Protein AF-A0A286HGJ7-F1 (afdb_monomer)

Sequence (229 aa):
MSRWSTALTRAGVSDEGMRRDYDVQRKLVRRYRREEYLAARLLLPAELRPYVLAAVAFMHETDRRIDLGDLSARHEALRSWNGEVGAVLDGAETEQGTLRALDDTVRRHPQMAGRVRDFLDGAPVEAAWRGFESEAELQTYVDCYSMPALMLTACLIGPLPGLNRTRRSRGAAVGSSRRCSAPTSWPTCPRTCVKGTSAFPGTSCCVMVWTLRIFVNGPRRACLRWRGW

Mean predicted aligned error: 12.49 Å

pLDDT: mean 75.56, std 27.82, range [25.61, 98.38]

Solvent-accessible surface area (backbone atoms only — not comparable to full-atom values): 13822 Å² total; per-residue (Å²): 134,84,53,68,72,57,20,36,51,65,50,66,50,75,55,68,68,59,48,49,30,44,50,51,26,46,53,51,31,48,72,78,36,48,67,61,43,49,47,42,67,74,76,44,59,55,44,49,38,59,48,45,35,27,44,52,35,44,52,50,57,51,48,63,43,42,73,42,80,56,67,67,52,16,52,50,44,47,52,53,48,50,50,55,51,50,43,40,74,74,68,47,89,70,89,49,49,62,58,48,38,41,42,57,37,26,76,78,39,62,76,44,54,60,27,52,50,45,24,58,72,11,43,62,59,61,56,68,60,86,80,68,95,44,69,68,53,46,49,49,46,36,66,45,28,54,48,26,54,48,39,51,45,47,69,72,72,47,83,62,94,66,80,73,78,84,75,80,92,79,89,78,88,86,78,77,89,76,74,94,66,85,82,87,82,76,88,85,75,85,91,83,84,81,91,78,92,71,91,72,89,68,66,78,63,49,60,57,57,52,47,54,48,36,73,74,61,40,75,80,60,65,68,72,62,71,82,72,126

Structure (mmCIF, N/CA/C/O backbone):
data_AF-A0A286HGJ7-F1
#
_entry.id   AF-A0A286HGJ7-F1
#
loop_
_atom_site.group_PDB
_atom_site.id
_atom_site.type_symbol
_atom_site.label_atom_id
_atom_site.label_alt_id
_atom_site.label_comp_id
_atom_site.label_asym_id
_atom_site.label_entity_id
_atom_site.label_seq_id
_atom_site.pdbx_PDB_ins_code
_atom_site.Cartn_x
_atom_site.Cartn_y
_atom_site.Cartn_z
_atom_site.occupancy
_atom_site.B_iso_or_equiv
_atom_site.auth_seq_id
_atom_site.auth_comp_id
_atom_site.auth_asym_id
_atom_site.auth_atom_id
_atom_site.pdbx_PDB_model_n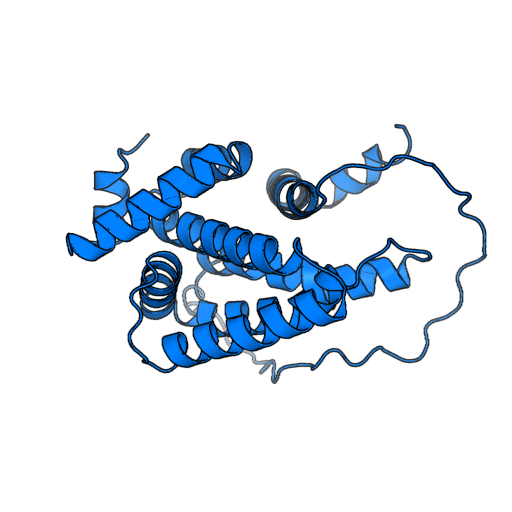um
ATOM 1 N N . MET A 1 1 ? -26.491 0.446 4.605 1.00 62.69 1 MET A N 1
ATOM 2 C CA . MET A 1 1 ? -25.010 0.569 4.553 1.00 62.69 1 MET A CA 1
ATOM 3 C C . MET A 1 1 ? -24.500 1.163 5.863 1.00 62.69 1 MET A C 1
ATOM 5 O O . MET A 1 1 ? -25.070 2.150 6.308 1.00 62.69 1 MET A O 1
ATOM 9 N N . SER A 1 2 ? -23.459 0.593 6.480 1.00 75.81 2 SER A N 1
ATOM 10 C CA . SER A 1 2 ? -22.861 1.141 7.712 1.00 75.81 2 SER A CA 1
ATOM 11 C C . SER A 1 2 ? -22.163 2.488 7.475 1.00 75.81 2 SER A C 1
ATOM 13 O O . SER A 1 2 ? -21.592 2.726 6.407 1.00 75.81 2 SER A O 1
ATOM 15 N N . ARG A 1 3 ? -22.207 3.378 8.477 1.00 91.12 3 ARG A N 1
ATOM 16 C CA . ARG A 1 3 ? -21.441 4.636 8.480 1.00 91.12 3 ARG A CA 1
ATOM 17 C C . ARG A 1 3 ? -19.942 4.335 8.601 1.00 91.12 3 ARG A C 1
ATOM 19 O O . ARG A 1 3 ? -19.555 3.312 9.159 1.00 91.12 3 ARG A O 1
ATOM 26 N N . TRP A 1 4 ? -19.096 5.240 8.109 1.00 94.75 4 TRP A N 1
ATOM 27 C CA . TRP A 1 4 ? -17.636 5.079 8.172 1.00 94.75 4 TRP A CA 1
ATOM 28 C C . TRP A 1 4 ? -17.099 4.973 9.602 1.00 94.75 4 TRP A C 1
ATOM 30 O O . TRP A 1 4 ? -16.277 4.111 9.883 1.00 94.75 4 TRP A O 1
ATOM 40 N N . SER A 1 5 ? -17.613 5.788 10.526 1.00 93.81 5 SER A N 1
ATOM 41 C CA . SER A 1 5 ? -17.242 5.704 11.942 1.00 93.81 5 SER A CA 1
ATOM 42 C C . SER A 1 5 ? -17.550 4.327 12.532 1.00 93.81 5 SER A C 1
ATOM 44 O O . SER A 1 5 ? -16.717 3.770 13.241 1.00 93.81 5 SER A O 1
ATOM 46 N N . THR A 1 6 ? -18.702 3.747 12.176 1.00 94.56 6 THR A N 1
ATOM 47 C CA . THR A 1 6 ? -19.085 2.378 12.547 1.00 94.56 6 THR A CA 1
ATOM 48 C C . THR A 1 6 ? -18.156 1.335 11.928 1.00 94.56 6 THR A C 1
ATOM 50 O O . THR A 1 6 ? -17.830 0.361 12.594 1.00 94.56 6 THR A O 1
ATOM 53 N N . ALA A 1 7 ? -17.725 1.520 10.676 1.00 95.81 7 ALA A N 1
ATOM 54 C CA . ALA A 1 7 ? -16.758 0.635 10.025 1.00 95.81 7 ALA A CA 1
ATOM 55 C C . ALA A 1 7 ? -15.410 0.627 10.768 1.00 95.81 7 ALA A C 1
ATOM 57 O O . ALA A 1 7 ? -14.925 -0.445 11.108 1.00 95.81 7 ALA A O 1
ATOM 58 N N . LEU A 1 8 ? -14.875 1.803 11.118 1.00 97.06 8 LEU A N 1
ATOM 59 C CA . LEU A 1 8 ? -13.651 1.929 11.921 1.00 97.06 8 LEU A CA 1
ATOM 60 C C . LEU A 1 8 ? -13.788 1.269 13.299 1.00 97.06 8 LEU A C 1
ATOM 62 O O . LEU A 1 8 ? -12.908 0.526 13.716 1.00 97.06 8 LEU A O 1
ATOM 66 N N . THR A 1 9 ? -14.916 1.476 13.986 1.00 96.31 9 THR A N 1
ATOM 67 C CA . THR A 1 9 ? -15.162 0.833 15.285 1.00 96.31 9 THR A CA 1
ATOM 68 C C . THR A 1 9 ? -15.236 -0.689 15.163 1.00 96.31 9 THR A C 1
ATOM 70 O O . THR A 1 9 ? -14.652 -1.384 15.984 1.00 96.31 9 THR A O 1
ATOM 73 N N . ARG A 1 10 ? -15.901 -1.221 14.129 1.00 95.62 10 ARG A N 1
ATOM 74 C CA . ARG A 1 10 ? -15.973 -2.674 13.881 1.00 95.62 10 ARG A CA 1
ATOM 75 C C . ARG A 1 10 ? -14.630 -3.286 13.496 1.00 95.62 10 ARG A C 1
ATOM 77 O O . ARG A 1 10 ? -14.400 -4.448 13.791 1.00 95.62 10 ARG A O 1
ATOM 84 N N . ALA A 1 11 ? -13.762 -2.499 12.873 1.00 94.69 11 ALA A N 1
ATOM 85 C CA . ALA A 1 11 ? -12.378 -2.862 12.603 1.00 94.69 11 ALA A CA 1
ATOM 86 C C . ALA A 1 11 ? -11.499 -2.803 13.880 1.00 94.69 11 ALA A C 1
ATOM 88 O O . ALA A 1 11 ? -10.354 -3.234 13.892 1.00 94.69 11 ALA A O 1
ATOM 89 N N . GLY A 1 12 ? -12.012 -2.273 14.997 1.00 95.50 12 GLY A N 1
ATOM 90 C CA . GLY A 1 12 ? -11.231 -2.092 16.223 1.00 95.50 12 GLY A CA 1
ATOM 91 C C . GLY A 1 12 ? -10.253 -0.914 16.149 1.00 95.50 12 GLY A C 1
ATOM 92 O O . GLY A 1 12 ? -9.252 -0.900 16.864 1.00 95.50 12 GLY A O 1
ATOM 93 N N . VAL A 1 13 ? -10.505 0.060 15.270 1.00 96.88 13 VAL A N 1
ATOM 94 C CA . VAL A 1 13 ? -9.742 1.312 15.177 1.00 96.88 13 VAL A CA 1
ATOM 95 C C . VAL A 1 13 ? -10.424 2.358 16.064 1.00 96.88 13 VAL A C 1
ATOM 97 O O . VAL A 1 13 ? -11.365 3.042 15.645 1.00 96.88 13 VAL A O 1
ATOM 100 N N . SER A 1 14 ? -9.985 2.430 17.323 1.00 92.44 14 SER A N 1
ATOM 101 C CA . SER A 1 14 ? -10.529 3.331 18.348 1.00 92.44 14 SER A CA 1
ATOM 102 C C . SER A 1 14 ? -9.729 4.621 18.524 1.00 92.44 14 SER A C 1
ATOM 104 O O . SER A 1 14 ? -10.346 5.651 18.785 1.00 92.44 14 SER A O 1
ATOM 106 N N . ASP A 1 15 ? -8.405 4.571 18.350 1.00 95.25 15 ASP A N 1
ATOM 107 C CA . ASP A 1 15 ? -7.516 5.731 18.483 1.00 95.25 15 ASP A CA 1
ATOM 108 C C . ASP A 1 15 ? -7.890 6.858 17.508 1.00 95.25 15 ASP A C 1
ATOM 110 O O . ASP A 1 15 ? -8.108 6.626 16.316 1.00 95.25 15 ASP A O 1
ATOM 114 N N . GLU A 1 16 ? -7.979 8.093 18.003 1.00 95.00 16 GLU A N 1
ATOM 115 C CA . GLU A 1 16 ? -8.432 9.221 17.188 1.00 95.00 16 GLU A CA 1
ATOM 116 C C . GLU A 1 16 ? -7.451 9.592 16.077 1.00 95.00 16 GLU A C 1
ATOM 118 O O . GLU A 1 16 ? -7.899 9.944 14.981 1.00 95.00 16 GLU A O 1
ATOM 123 N N . GLY A 1 17 ? -6.144 9.507 16.340 1.00 95.81 17 GLY A N 1
ATOM 124 C CA . GLY A 1 17 ? -5.105 9.776 15.347 1.00 95.81 17 GLY A CA 1
ATOM 125 C C . GLY A 1 17 ? -5.222 8.809 14.174 1.00 95.81 17 GLY A C 1
ATOM 126 O O . GLY A 1 17 ? -5.411 9.226 13.030 1.00 95.81 17 GLY A O 1
ATOM 127 N N . MET A 1 18 ? -5.279 7.513 14.476 1.00 97.50 18 MET A N 1
ATOM 128 C CA . MET A 1 18 ? -5.417 6.461 13.474 1.00 97.50 18 MET A CA 1
ATOM 129 C C . MET A 1 18 ? -6.736 6.563 12.694 1.00 97.50 18 MET A C 1
ATOM 131 O O . MET A 1 18 ? -6.777 6.378 11.475 1.00 97.50 18 MET A O 1
ATOM 135 N N . ARG A 1 19 ? -7.846 6.929 13.353 1.00 97.69 19 ARG A N 1
ATOM 136 C CA . ARG A 1 19 ? -9.123 7.173 12.654 1.00 97.69 19 ARG A CA 1
ATOM 137 C C . ARG A 1 19 ? -9.023 8.327 11.656 1.00 97.69 19 ARG A C 1
ATOM 139 O O . ARG A 1 19 ? -9.657 8.246 10.599 1.00 97.69 19 ARG A O 1
ATOM 146 N N . ARG A 1 20 ? -8.262 9.383 11.972 1.00 97.19 20 ARG A N 1
ATOM 147 C CA . ARG A 1 20 ? -7.999 10.495 11.042 1.00 97.19 20 ARG A CA 1
ATOM 148 C C . ARG A 1 20 ? -7.156 10.020 9.863 1.00 97.19 20 ARG A C 1
ATOM 150 O O . ARG A 1 20 ? -7.545 10.302 8.730 1.00 97.19 20 ARG A O 1
ATOM 157 N N . ASP A 1 21 ? -6.104 9.240 10.104 1.00 97.88 21 ASP A N 1
ATOM 158 C CA . ASP A 1 21 ? -5.257 8.690 9.038 1.00 97.88 21 ASP A CA 1
ATOM 159 C C . ASP A 1 21 ? -6.069 7.829 8.054 1.00 97.88 21 ASP A C 1
ATOM 161 O O . ASP A 1 21 ? -6.061 8.095 6.850 1.00 97.88 21 ASP A O 1
ATOM 165 N N . TYR A 1 22 ? -6.889 6.885 8.536 1.00 98.31 22 TYR A N 1
ATOM 166 C CA . TYR A 1 22 ? -7.787 6.114 7.661 1.00 98.31 22 TYR A CA 1
ATOM 167 C C . TYR A 1 22 ? -8.830 6.986 6.940 1.00 98.31 22 TYR A C 1
ATOM 169 O O . TYR A 1 22 ? -9.213 6.684 5.806 1.00 98.31 22 TYR A O 1
ATOM 177 N N . ASP A 1 23 ? -9.334 8.058 7.563 1.00 97.94 23 ASP A N 1
ATOM 178 C CA . ASP A 1 23 ? -10.278 8.972 6.907 1.00 97.94 23 ASP A CA 1
ATOM 179 C C . ASP A 1 23 ? -9.631 9.735 5.742 1.00 97.94 23 ASP A C 1
ATOM 181 O O . ASP A 1 23 ? -10.280 9.925 4.705 1.00 97.94 23 ASP A O 1
ATOM 185 N N . VAL A 1 24 ? -8.359 10.122 5.889 1.00 97.56 24 VAL A N 1
ATOM 186 C CA . VAL A 1 24 ? -7.548 10.707 4.813 1.00 97.56 24 VAL A CA 1
ATOM 187 C C . VAL A 1 24 ? -7.404 9.709 3.665 1.00 97.56 24 VAL A C 1
ATOM 189 O O . VAL A 1 24 ? -7.756 10.059 2.535 1.00 97.56 24 VAL A O 1
ATOM 192 N N . GLN A 1 25 ? -7.035 8.452 3.945 1.00 97.56 25 GLN A N 1
ATOM 193 C CA . GLN A 1 25 ? -6.924 7.414 2.908 1.00 97.56 25 GLN A CA 1
ATOM 194 C C . GLN A 1 25 ? -8.256 7.180 2.189 1.00 97.56 25 GLN A C 1
ATOM 196 O O . GLN A 1 25 ? -8.336 7.193 0.962 1.00 97.56 25 GLN A O 1
ATOM 201 N N . ARG A 1 26 ? -9.360 7.083 2.938 1.00 97.31 26 ARG A N 1
ATOM 202 C CA . ARG A 1 26 ? -10.704 6.957 2.359 1.00 97.31 26 ARG A CA 1
ATOM 203 C C . ARG A 1 26 ? -11.038 8.116 1.419 1.00 97.31 26 ARG A C 1
ATOM 205 O O . ARG A 1 26 ? -11.627 7.896 0.360 1.00 97.31 26 ARG A O 1
ATOM 212 N N . LYS A 1 27 ? -10.749 9.358 1.824 1.00 97.12 27 LYS A N 1
ATOM 213 C CA . LYS A 1 27 ? -11.007 10.555 1.005 1.00 97.12 27 LYS A CA 1
ATOM 214 C C . LYS A 1 27 ? -10.154 10.550 -0.263 1.00 97.12 27 LYS A C 1
ATOM 216 O O . 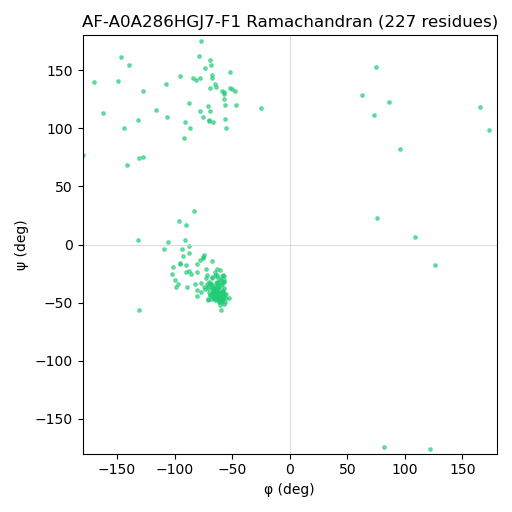LYS A 1 27 ? -10.684 10.884 -1.322 1.00 97.12 27 LYS A O 1
ATOM 221 N N . LEU A 1 28 ? -8.892 10.133 -0.155 1.00 95.94 28 LEU A N 1
ATOM 222 C CA . LEU A 1 28 ? -7.975 9.985 -1.281 1.00 95.94 28 LEU A CA 1
ATOM 223 C C . LEU A 1 28 ? -8.521 8.983 -2.308 1.00 95.94 28 LEU A C 1
ATOM 225 O O . LEU A 1 28 ? -8.773 9.362 -3.452 1.00 95.94 28 LEU A O 1
ATOM 229 N N . VAL A 1 29 ? -8.812 7.750 -1.883 1.00 95.38 29 VAL A N 1
ATOM 230 C CA . VAL A 1 29 ? -9.327 6.692 -2.771 1.00 95.38 29 VAL A CA 1
ATOM 231 C C . VAL A 1 29 ? -10.659 7.099 -3.395 1.00 95.38 29 VAL A C 1
ATOM 233 O O . VAL A 1 29 ? -10.843 6.984 -4.602 1.00 95.38 29 VAL A O 1
ATOM 236 N N . ARG A 1 30 ? -11.576 7.687 -2.616 1.00 96.25 30 ARG A N 1
ATOM 237 C CA . ARG A 1 30 ? -12.855 8.189 -3.146 1.00 96.25 30 ARG A CA 1
ATOM 238 C C . ARG A 1 30 ? -12.674 9.216 -4.272 1.00 96.25 30 ARG A C 1
ATOM 240 O O . ARG A 1 30 ? -13.549 9.301 -5.135 1.00 96.25 30 ARG A O 1
ATOM 247 N N . ARG A 1 31 ? -11.609 10.023 -4.235 1.00 94.31 31 ARG A N 1
ATOM 248 C CA . ARG A 1 31 ? -11.331 11.062 -5.236 1.00 94.31 31 ARG A CA 1
ATOM 249 C C . ARG A 1 31 ? -10.681 10.492 -6.497 1.00 94.31 31 ARG A C 1
ATOM 251 O O . ARG A 1 31 ? -11.085 10.893 -7.581 1.00 94.31 31 ARG A O 1
ATOM 258 N N . TYR A 1 32 ? -9.702 9.599 -6.354 1.00 87.19 32 TYR A N 1
ATOM 259 C CA . TYR A 1 32 ? -8.862 9.143 -7.472 1.00 87.19 32 TYR A CA 1
ATOM 260 C C . TYR A 1 32 ? -9.237 7.768 -8.051 1.00 87.19 32 TYR A C 1
ATOM 262 O O . TYR A 1 32 ? -8.843 7.469 -9.177 1.00 87.19 32 TYR A O 1
ATOM 270 N N . ARG A 1 33 ? -9.983 6.944 -7.304 1.00 87.25 33 ARG A N 1
ATOM 271 C CA . ARG A 1 33 ? -10.420 5.584 -7.676 1.00 87.25 33 ARG A CA 1
ATOM 272 C C . ARG A 1 33 ? -11.849 5.337 -7.189 1.00 87.25 33 ARG A C 1
ATOM 274 O O . ARG A 1 33 ? -12.115 4.610 -6.225 1.00 87.25 33 ARG A O 1
ATOM 281 N N . ARG A 1 34 ? -12.809 6.036 -7.801 1.00 92.75 34 ARG A N 1
ATOM 282 C CA . ARG A 1 34 ? -14.204 6.071 -7.325 1.00 92.75 34 ARG A CA 1
ATOM 283 C C . ARG A 1 34 ? -14.861 4.692 -7.402 1.00 92.75 34 ARG A C 1
ATOM 285 O O . ARG A 1 34 ? -15.624 4.329 -6.510 1.00 92.75 34 ARG A O 1
ATOM 292 N N . GLU A 1 35 ? -14.572 3.945 -8.454 1.00 91.31 35 GLU A N 1
ATOM 293 C CA . GLU A 1 35 ? -15.013 2.575 -8.698 1.00 91.31 35 GLU A CA 1
ATOM 294 C C . GLU A 1 35 ? -14.530 1.608 -7.613 1.00 91.31 35 GLU A C 1
ATOM 296 O O . GLU A 1 35 ? -15.351 0.886 -7.048 1.00 91.31 35 GLU A O 1
ATOM 301 N N . GLU A 1 36 ? -13.253 1.660 -7.234 1.00 88.62 36 GLU A N 1
ATOM 302 C CA . GLU A 1 36 ? -12.694 0.830 -6.158 1.00 88.62 36 GLU A CA 1
ATOM 303 C C . GLU A 1 36 ? -13.278 1.215 -4.796 1.00 88.62 36 GLU A C 1
ATOM 305 O O . GLU A 1 36 ? -13.672 0.352 -4.008 1.00 88.62 36 GLU A O 1
ATOM 310 N N . TYR A 1 37 ? -13.445 2.518 -4.542 1.00 94.06 37 TYR A N 1
ATOM 311 C CA . TYR A 1 37 ? -14.123 3.000 -3.341 1.00 94.06 37 TYR A CA 1
ATOM 312 C C . TYR A 1 37 ? -15.562 2.467 -3.233 1.00 94.06 37 TYR A C 1
ATOM 314 O O . TYR A 1 37 ? -15.996 2.025 -2.163 1.00 94.06 37 TYR A O 1
ATOM 322 N N . LEU A 1 38 ? -16.324 2.517 -4.330 1.00 94.75 38 LEU A N 1
ATOM 323 C CA . LEU A 1 38 ? -17.699 2.019 -4.365 1.00 94.75 38 LEU A CA 1
ATOM 324 C C . LEU A 1 38 ? -17.743 0.499 -4.208 1.00 94.75 38 LEU A C 1
ATOM 326 O O . LEU A 1 38 ? -18.554 0.007 -3.423 1.00 94.75 38 LEU A O 1
ATOM 330 N N . ALA A 1 39 ? -16.851 -0.228 -4.878 1.00 91.50 39 ALA A N 1
ATOM 331 C CA . ALA A 1 39 ? -16.711 -1.669 -4.731 1.00 91.50 39 ALA A CA 1
ATOM 332 C C . ALA A 1 39 ? -16.437 -2.066 -3.275 1.00 91.50 39 ALA A C 1
ATOM 334 O O . ALA A 1 39 ? -17.186 -2.862 -2.707 1.00 91.50 39 ALA A O 1
ATOM 335 N N . ALA A 1 40 ? -15.446 -1.444 -2.630 1.00 91.56 40 ALA A N 1
ATOM 336 C CA . ALA A 1 40 ? -15.136 -1.691 -1.226 1.00 91.56 40 ALA A CA 1
ATOM 337 C C . ALA A 1 40 ? -16.346 -1.414 -0.317 1.00 91.56 40 ALA A C 1
ATOM 339 O O . ALA A 1 40 ? -16.646 -2.169 0.608 1.00 91.56 40 ALA A O 1
ATOM 340 N N . ARG A 1 41 ? -17.096 -0.341 -0.590 1.00 92.44 41 ARG A N 1
ATOM 341 C CA . ARG A 1 41 ? -18.262 0.043 0.215 1.00 92.44 41 ARG A CA 1
ATOM 342 C C . ARG A 1 41 ? -19.464 -0.892 0.043 1.00 92.44 41 ARG A C 1
ATOM 344 O O . ARG A 1 41 ? -20.204 -1.081 1.013 1.00 92.44 41 ARG A O 1
ATOM 351 N N . LEU A 1 42 ? -19.685 -1.406 -1.164 1.00 92.62 42 LEU A N 1
ATOM 352 C CA . LEU A 1 42 ? -20.853 -2.219 -1.511 1.00 92.62 42 LEU A CA 1
ATOM 353 C C . L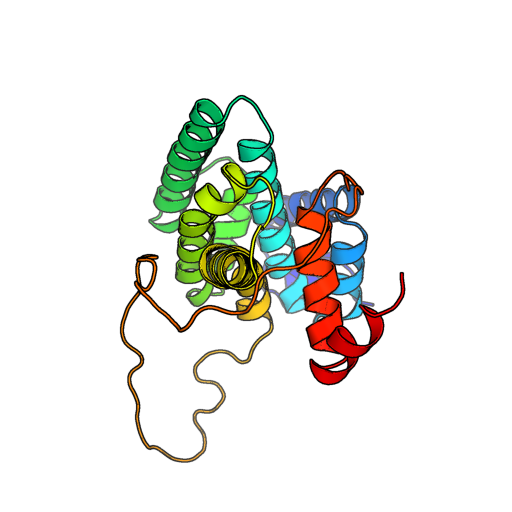EU A 1 42 ? -20.631 -3.711 -1.261 1.00 92.62 42 LEU A C 1
ATOM 355 O O . LEU A 1 42 ? -21.567 -4.387 -0.844 1.00 92.62 42 LEU A O 1
ATOM 359 N N . LEU A 1 43 ? -19.416 -4.206 -1.499 1.00 91.00 43 LEU A N 1
ATOM 360 C CA . LEU A 1 43 ? -19.127 -5.640 -1.530 1.00 91.00 43 LEU A CA 1
ATOM 361 C C . LEU A 1 43 ? -18.441 -6.145 -0.258 1.00 91.00 43 LEU A C 1
ATOM 363 O O . LEU A 1 43 ? -18.569 -7.323 0.062 1.00 91.00 43 LEU A O 1
ATOM 367 N N . LEU A 1 44 ? -17.730 -5.282 0.479 1.00 91.38 44 LEU A N 1
ATOM 368 C CA . LEU A 1 44 ? -16.961 -5.721 1.644 1.00 91.38 44 LEU A CA 1
ATOM 369 C C . LEU A 1 44 ? -17.726 -5.556 2.968 1.00 91.38 44 LEU A C 1
ATOM 371 O O . LEU A 1 44 ? -18.427 -4.543 3.165 1.00 91.38 44 LEU A O 1
ATOM 375 N N . PRO A 1 45 ? -17.523 -6.489 3.922 1.00 92.56 45 PRO A N 1
ATOM 376 C CA . PRO A 1 45 ? -17.889 -6.305 5.323 1.00 92.56 45 PRO A CA 1
ATOM 377 C C . PRO A 1 45 ? -17.330 -4.996 5.881 1.00 92.56 45 PRO A C 1
ATOM 379 O O . PRO A 1 45 ? -16.285 -4.513 5.447 1.00 92.56 45 PRO A O 1
ATOM 382 N N . ALA A 1 46 ? -18.038 -4.385 6.830 1.00 93.69 46 ALA A N 1
ATOM 383 C CA . ALA A 1 46 ? -17.709 -3.041 7.306 1.00 93.69 46 ALA A CA 1
ATOM 384 C C . ALA A 1 46 ? -16.313 -2.966 7.946 1.00 93.69 46 ALA A C 1
ATOM 386 O O . ALA A 1 46 ? -15.607 -1.984 7.749 1.00 93.69 46 ALA A O 1
ATOM 387 N N . GLU A 1 47 ? -15.944 -4.015 8.666 1.00 94.38 47 GLU A N 1
ATOM 388 C CA . GLU A 1 47 ? -14.695 -4.223 9.388 1.00 94.38 47 GLU A CA 1
ATOM 389 C C . GLU A 1 47 ? -13.458 -4.308 8.480 1.00 94.38 47 GLU A C 1
ATOM 391 O O . GLU A 1 47 ? -12.382 -3.919 8.911 1.00 94.38 47 GLU A O 1
ATOM 396 N N . LEU A 1 48 ? -13.596 -4.725 7.214 1.00 94.88 48 LEU A N 1
ATOM 397 C CA . LEU A 1 48 ? -12.462 -4.833 6.280 1.00 94.88 48 LEU A CA 1
ATOM 398 C C . LEU A 1 48 ? -12.210 -3.557 5.469 1.00 94.88 48 LEU A C 1
ATOM 400 O O . LEU A 1 48 ? -11.143 -3.379 4.883 1.00 94.88 48 LEU A O 1
ATOM 404 N N . ARG A 1 49 ? -13.194 -2.654 5.404 1.00 95.81 49 ARG A N 1
ATOM 405 C CA . ARG A 1 49 ? -13.124 -1.461 4.545 1.00 95.81 49 ARG A CA 1
ATOM 406 C C . ARG A 1 49 ? -11.948 -0.536 4.871 1.00 95.81 49 ARG A C 1
ATOM 408 O O . ARG A 1 49 ? -11.360 -0.050 3.910 1.00 95.81 49 ARG A O 1
ATOM 415 N N . PRO A 1 50 ? -11.602 -0.250 6.145 1.00 97.56 50 PRO A N 1
ATOM 416 C CA . PRO A 1 50 ? -10.456 0.606 6.452 1.00 97.56 50 PRO A CA 1
ATOM 417 C C . PRO A 1 50 ? -9.151 0.058 5.875 1.00 97.56 50 PRO A C 1
ATOM 419 O O . PRO A 1 50 ? -8.457 0.778 5.162 1.00 97.56 50 PRO A O 1
ATOM 422 N N . TYR A 1 51 ? -8.898 -1.232 6.086 1.00 97.50 51 TYR A N 1
ATOM 423 C CA . TYR A 1 51 ? -7.683 -1.925 5.659 1.00 97.50 51 TYR A CA 1
ATOM 424 C C . TYR A 1 51 ? -7.549 -1.998 4.143 1.00 97.50 51 TYR A C 1
ATOM 426 O O . TYR A 1 51 ? -6.507 -1.655 3.591 1.00 97.50 51 TYR A O 1
ATOM 434 N N . VAL A 1 52 ? -8.629 -2.361 3.444 1.00 96.75 52 VAL A N 1
ATOM 435 C CA . VAL A 1 52 ? -8.609 -2.411 1.976 1.00 96.75 52 VAL A CA 1
ATOM 436 C C . VAL A 1 52 ? -8.404 -1.018 1.379 1.00 96.75 52 VAL A C 1
ATOM 438 O O . VAL A 1 52 ? -7.645 -0.871 0.428 1.00 96.75 52 VAL A O 1
ATOM 441 N N . LEU A 1 53 ? -9.028 0.022 1.939 1.00 97.19 53 LEU A N 1
ATOM 442 C CA . LEU A 1 53 ? -8.829 1.387 1.444 1.00 97.19 53 LEU A CA 1
ATOM 443 C C . LEU A 1 53 ? -7.426 1.930 1.751 1.00 97.19 53 LEU A C 1
ATOM 445 O O . LEU A 1 53 ? -6.906 2.694 0.943 1.00 97.19 53 LEU A O 1
ATOM 449 N N . ALA A 1 54 ? -6.804 1.535 2.864 1.00 98.06 54 ALA A N 1
ATOM 450 C CA . ALA A 1 54 ? -5.404 1.856 3.135 1.00 98.06 54 ALA A CA 1
ATOM 451 C C . ALA A 1 54 ? -4.461 1.163 2.139 1.00 98.06 54 ALA A C 1
ATOM 453 O O . ALA A 1 54 ? -3.573 1.816 1.598 1.00 98.06 54 ALA A O 1
ATOM 454 N N . ALA A 1 55 ? -4.703 -0.113 1.817 1.00 97.50 55 ALA A N 1
ATOM 455 C CA . ALA A 1 55 ? -3.944 -0.842 0.800 1.00 97.50 55 ALA A CA 1
ATOM 456 C C . ALA A 1 55 ? -4.043 -0.177 -0.586 1.00 97.50 55 ALA A C 1
ATOM 458 O O . ALA A 1 55 ? -3.028 0.056 -1.235 1.00 97.50 55 ALA A O 1
ATOM 459 N N . VAL A 1 56 ? -5.253 0.204 -1.011 1.00 96.25 56 VAL A N 1
ATOM 460 C CA . VAL A 1 56 ? -5.471 0.922 -2.280 1.00 96.25 56 VAL A CA 1
ATOM 461 C C . VAL A 1 56 ? -4.777 2.286 -2.284 1.00 96.25 56 VAL A C 1
ATOM 463 O O . VAL A 1 56 ? -4.152 2.665 -3.273 1.00 96.25 56 VAL A O 1
ATOM 466 N N . ALA A 1 57 ? -4.858 3.034 -1.180 1.00 97.19 57 ALA A N 1
ATOM 467 C CA . ALA A 1 57 ? -4.168 4.315 -1.060 1.00 97.19 57 ALA A CA 1
ATOM 468 C C . ALA A 1 57 ? -2.642 4.160 -1.150 1.00 97.19 57 ALA A C 1
ATOM 470 O O . ALA A 1 57 ? -1.990 4.953 -1.824 1.00 97.19 57 ALA A O 1
ATOM 471 N N . PHE A 1 58 ? -2.084 3.121 -0.526 1.00 98.00 58 PHE A N 1
ATOM 472 C CA . PHE A 1 58 ? -0.666 2.781 -0.615 1.00 98.00 58 PHE A CA 1
ATOM 473 C C . PHE A 1 58 ? -0.232 2.416 -2.045 1.00 98.00 58 PHE A C 1
ATOM 475 O O . PHE A 1 58 ? 0.802 2.894 -2.515 1.00 98.00 58 PHE A O 1
ATOM 482 N N . MET A 1 59 ? -1.039 1.627 -2.763 1.00 95.38 59 MET A N 1
ATOM 483 C CA . MET A 1 59 ? -0.791 1.325 -4.178 1.00 95.38 59 MET A CA 1
ATOM 484 C C . MET A 1 59 ? -0.769 2.607 -5.015 1.00 95.38 59 MET A C 1
ATOM 486 O O . MET A 1 59 ? 0.185 2.843 -5.748 1.00 95.38 59 MET A O 1
ATOM 490 N N . HIS A 1 60 ? -1.756 3.490 -4.830 1.00 94.00 60 HIS A N 1
ATOM 491 C CA . HIS A 1 60 ? -1.786 4.779 -5.522 1.00 94.00 60 HIS A CA 1
ATOM 492 C C . HIS A 1 60 ? -0.559 5.645 -5.206 1.00 94.00 60 HIS A C 1
ATOM 494 O O . HIS A 1 60 ? -0.011 6.289 -6.093 1.00 94.00 60 HIS A O 1
ATOM 500 N N . GLU A 1 61 ? -0.115 5.669 -3.952 1.00 94.88 61 GLU A N 1
ATOM 501 C CA . GLU A 1 61 ? 1.061 6.434 -3.534 1.00 94.88 61 GLU A CA 1
ATOM 502 C C . GLU A 1 61 ? 2.370 5.885 -4.130 1.00 94.88 61 GLU A C 1
ATOM 504 O O . GLU A 1 61 ? 3.310 6.645 -4.379 1.00 94.88 61 GLU A O 1
ATOM 509 N N . THR A 1 62 ? 2.404 4.581 -4.417 1.00 94.56 62 THR A N 1
ATOM 510 C CA . THR A 1 62 ? 3.487 3.936 -5.168 1.00 94.56 62 THR A CA 1
ATOM 511 C C . THR A 1 62 ? 3.447 4.353 -6.639 1.00 94.56 62 THR A C 1
ATOM 513 O O . THR A 1 62 ? 4.466 4.810 -7.152 1.00 94.56 62 THR A O 1
ATOM 516 N N . ASP A 1 63 ? 2.274 4.30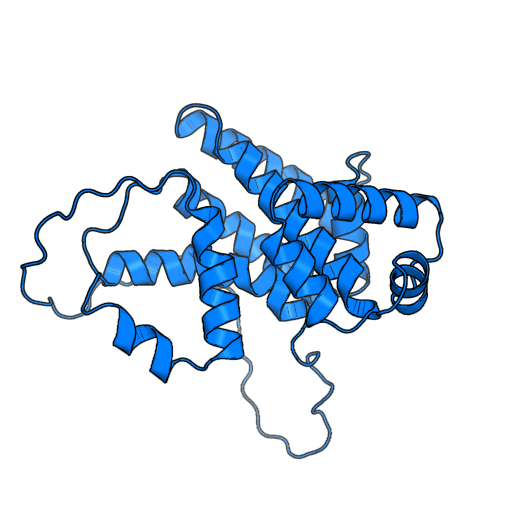9 -7.285 1.00 90.38 63 ASP A N 1
ATOM 517 C CA . ASP A 1 63 ? 2.088 4.752 -8.678 1.00 90.38 63 ASP A CA 1
ATOM 518 C C . ASP A 1 63 ? 2.549 6.205 -8.873 1.00 90.38 63 ASP A C 1
ATOM 520 O O . ASP A 1 63 ? 3.346 6.511 -9.758 1.00 90.38 63 ASP A O 1
ATOM 524 N N . ARG A 1 64 ? 2.155 7.108 -7.964 1.00 91.06 64 ARG A N 1
ATOM 525 C CA . ARG A 1 64 ? 2.549 8.528 -8.026 1.00 91.06 64 ARG A CA 1
ATOM 526 C C . ARG A 1 64 ? 4.060 8.747 -8.046 1.00 91.06 64 ARG A C 1
ATOM 528 O O . ARG A 1 64 ? 4.508 9.750 -8.598 1.00 91.06 64 ARG A O 1
ATOM 535 N N . ARG A 1 65 ? 4.835 7.858 -7.419 1.00 89.88 65 ARG A N 1
ATOM 536 C CA . ARG A 1 65 ? 6.303 7.936 -7.405 1.00 89.88 65 ARG A CA 1
ATOM 537 C C . ARG A 1 65 ? 6.916 7.464 -8.718 1.00 89.88 65 ARG A C 1
ATOM 539 O O . ARG A 1 65 ? 7.938 8.006 -9.122 1.00 89.88 65 ARG A O 1
ATOM 546 N N . ILE A 1 66 ? 6.299 6.487 -9.381 1.00 85.44 66 ILE A N 1
ATOM 547 C CA . ILE A 1 66 ? 6.804 5.908 -10.637 1.00 85.44 66 ILE A CA 1
ATOM 548 C C . ILE A 1 66 ? 6.249 6.566 -11.895 1.00 85.44 66 ILE A C 1
ATOM 550 O O . ILE A 1 66 ? 6.770 6.332 -12.981 1.00 85.44 66 ILE A O 1
ATOM 554 N N . ASP A 1 67 ? 5.245 7.427 -11.762 1.00 84.69 67 ASP A N 1
ATOM 555 C CA . ASP A 1 67 ? 4.691 8.192 -12.880 1.00 84.69 67 ASP A CA 1
ATOM 556 C C . ASP A 1 67 ? 5.559 9.405 -13.274 1.00 84.69 67 ASP A C 1
ATOM 558 O O . ASP A 1 67 ? 5.363 9.997 -14.339 1.00 84.69 67 ASP A O 1
ATOM 562 N N . LEU A 1 68 ? 6.526 9.799 -12.437 1.00 82.62 68 LEU A N 1
ATOM 563 C CA . LEU A 1 68 ? 7.309 11.026 -12.606 1.00 82.62 68 LEU A CA 1
ATOM 564 C C . LEU A 1 68 ? 8.753 10.742 -13.044 1.00 82.62 68 LEU A C 1
ATOM 566 O O . LEU A 1 68 ? 9.424 9.861 -12.514 1.00 82.62 68 LEU A O 1
ATOM 570 N N . GLY A 1 69 ? 9.254 11.544 -13.986 1.00 88.62 69 GLY A N 1
ATOM 571 C CA . GLY A 1 69 ? 10.644 11.487 -14.450 1.00 88.62 69 GLY A CA 1
ATOM 572 C C . GLY A 1 69 ? 10.929 10.398 -15.488 1.00 88.62 69 GLY A C 1
ATOM 573 O O . GLY A 1 69 ? 10.021 9.732 -16.001 1.00 88.62 69 GLY A O 1
ATOM 574 N N . ASP A 1 70 ? 12.211 10.255 -15.831 1.00 93.69 70 ASP A N 1
ATOM 575 C CA . ASP A 1 70 ? 12.715 9.177 -16.684 1.00 93.69 70 ASP A CA 1
ATOM 576 C C . ASP A 1 70 ? 12.839 7.845 -15.920 1.00 93.69 70 ASP A C 1
ATOM 578 O O . ASP A 1 70 ? 12.616 7.771 -14.713 1.00 93.69 70 ASP A O 1
ATOM 582 N N . LEU A 1 71 ? 13.192 6.763 -16.619 1.00 91.56 71 LEU A N 1
ATOM 583 C CA . LEU A 1 71 ? 13.276 5.429 -16.015 1.00 91.56 71 LEU A CA 1
ATOM 584 C C . LEU A 1 71 ? 14.273 5.352 -14.844 1.00 91.56 71 LEU A C 1
ATOM 586 O O . LEU A 1 71 ? 14.034 4.618 -13.885 1.00 91.56 71 LEU A O 1
ATOM 590 N N . SER A 1 72 ? 15.377 6.101 -14.905 1.00 94.19 72 SER A N 1
ATOM 591 C CA . SER A 1 72 ? 16.369 6.117 -13.829 1.00 94.19 72 SER A CA 1
ATOM 592 C C . SER A 1 72 ? 15.790 6.774 -12.578 1.00 94.19 72 SER A C 1
ATOM 594 O O . SER A 1 72 ? 15.863 6.191 -11.494 1.00 94.19 72 SER A O 1
ATOM 596 N N . ALA A 1 73 ? 15.141 7.931 -12.746 1.00 94.25 73 ALA A N 1
ATOM 597 C CA . ALA A 1 73 ? 14.472 8.649 -11.666 1.00 94.25 73 ALA A CA 1
ATOM 598 C C . ALA A 1 73 ? 13.355 7.810 -11.021 1.00 94.25 73 ALA A C 1
ATOM 600 O O . ALA A 1 73 ? 13.269 7.731 -9.797 1.00 94.25 73 ALA A O 1
ATOM 601 N N . ARG A 1 74 ? 12.548 7.104 -11.825 1.00 93.12 74 ARG A N 1
ATOM 602 C CA . ARG A 1 74 ? 11.487 6.207 -11.325 1.00 93.12 74 ARG A CA 1
ATOM 603 C C . ARG A 1 74 ? 12.046 5.060 -10.491 1.00 93.12 74 ARG A C 1
ATOM 605 O O . ARG A 1 74 ? 11.519 4.755 -9.423 1.00 93.12 74 ARG A O 1
ATOM 612 N N . HIS A 1 75 ? 13.125 4.425 -10.953 1.00 94.62 75 HIS A N 1
ATOM 613 C CA . HIS A 1 75 ? 13.778 3.358 -10.197 1.00 94.62 75 HIS A CA 1
ATOM 614 C C . HIS A 1 75 ? 14.408 3.864 -8.899 1.00 94.62 75 HIS A C 1
ATOM 616 O O . HIS A 1 75 ? 14.385 3.154 -7.896 1.00 94.62 75 HIS A O 1
ATOM 622 N N . GLU A 1 76 ? 14.975 5.068 -8.892 1.00 95.44 76 GLU A N 1
ATOM 623 C CA . GLU A 1 76 ? 15.496 5.681 -7.672 1.00 95.44 76 GLU A CA 1
ATOM 624 C C . GLU A 1 76 ? 14.383 5.998 -6.670 1.00 95.44 76 GLU A C 1
ATOM 626 O O . GLU A 1 76 ? 14.487 5.604 -5.507 1.00 95.44 76 GLU A O 1
ATOM 631 N N . ALA A 1 77 ? 13.284 6.597 -7.135 1.00 95.44 77 ALA A N 1
ATOM 632 C CA . ALA A 1 77 ? 12.106 6.858 -6.315 1.00 95.44 77 ALA A CA 1
ATOM 633 C C . ALA A 1 77 ? 11.539 5.564 -5.707 1.00 95.44 77 ALA A C 1
ATOM 635 O O . ALA A 1 77 ? 11.227 5.532 -4.516 1.00 95.44 77 ALA A O 1
ATOM 636 N N . LEU A 1 78 ? 11.476 4.472 -6.483 1.00 95.69 78 LEU A N 1
ATOM 637 C CA . LEU A 1 78 ? 11.077 3.156 -5.973 1.00 95.69 78 LEU A CA 1
ATOM 638 C C . LEU A 1 78 ? 12.035 2.599 -4.930 1.00 95.69 78 LEU A C 1
ATOM 640 O O . LEU A 1 78 ? 11.575 2.045 -3.937 1.00 95.69 78 LEU A O 1
ATOM 644 N N . ARG A 1 79 ? 13.352 2.719 -5.134 1.00 96.50 79 ARG A N 1
ATOM 645 C CA . ARG A 1 79 ? 14.332 2.237 -4.150 1.00 96.50 79 ARG A CA 1
ATOM 646 C C . ARG A 1 79 ? 14.201 2.988 -2.827 1.00 96.50 79 ARG A C 1
ATOM 648 O O . ARG A 1 79 ? 14.175 2.337 -1.786 1.00 96.50 79 ARG A O 1
ATOM 655 N N . SER A 1 80 ? 14.071 4.317 -2.870 1.00 96.50 80 SER A N 1
ATOM 656 C CA . SER A 1 80 ? 13.832 5.134 -1.670 1.00 96.50 80 SER A CA 1
ATOM 657 C C . SER A 1 80 ? 12.539 4.714 -0.978 1.00 96.50 80 SER A C 1
ATOM 659 O O . SER A 1 80 ? 12.533 4.424 0.215 1.00 96.50 80 SER A O 1
ATOM 661 N N . TRP A 1 81 ? 11.458 4.592 -1.750 1.00 97.50 81 TRP A N 1
ATOM 662 C CA . TRP A 1 81 ? 10.152 4.207 -1.234 1.00 97.50 81 TRP A CA 1
ATOM 663 C C . TRP A 1 81 ? 10.137 2.817 -0.602 1.00 97.50 81 TRP A C 1
ATOM 665 O O . TRP A 1 81 ? 9.599 2.649 0.486 1.00 97.50 81 TRP A O 1
ATOM 675 N N . ASN A 1 82 ? 10.766 1.829 -1.240 1.00 97.38 82 ASN A N 1
ATOM 676 C CA . ASN A 1 82 ? 10.882 0.483 -0.685 1.00 97.38 82 ASN A CA 1
ATOM 677 C C . ASN A 1 82 ? 11.688 0.490 0.626 1.00 97.38 82 ASN A C 1
ATOM 679 O O . ASN A 1 82 ? 11.303 -0.168 1.588 1.00 97.38 82 ASN A O 1
ATOM 683 N N . GLY A 1 83 ? 12.751 1.301 0.702 1.00 97.69 83 GLY A N 1
ATOM 684 C CA . GLY A 1 83 ? 13.507 1.520 1.937 1.00 97.69 83 GLY A CA 1
ATOM 685 C C . GLY A 1 83 ? 12.662 2.126 3.063 1.00 97.69 83 GLY A C 1
ATOM 686 O O . GLY A 1 83 ? 12.665 1.601 4.174 1.00 97.69 83 GLY A O 1
ATOM 687 N N . GLU A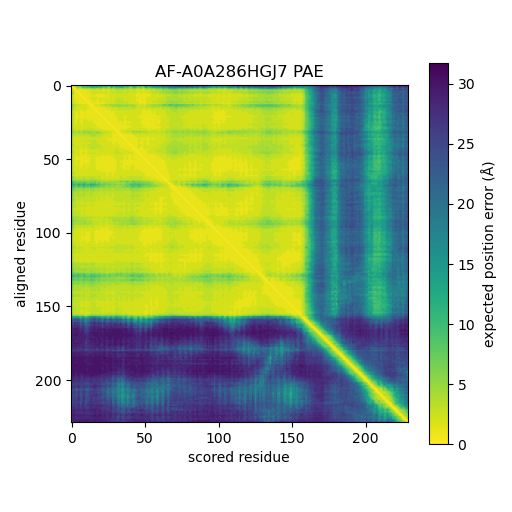 1 84 ? 11.899 3.186 2.776 1.00 97.81 84 GLU A N 1
ATOM 688 C CA . GLU A 1 84 ? 10.991 3.831 3.739 1.00 97.81 84 GLU A CA 1
ATOM 689 C C . GLU A 1 84 ? 9.911 2.865 4.243 1.00 97.81 84 GLU A C 1
ATOM 691 O O . GLU A 1 84 ? 9.688 2.750 5.448 1.00 97.81 84 GLU A O 1
ATOM 696 N N . VAL A 1 85 ? 9.261 2.140 3.326 1.00 98.38 85 VAL A N 1
ATOM 697 C CA . VAL A 1 85 ? 8.232 1.152 3.670 1.00 98.38 85 VAL A CA 1
ATOM 698 C C . VAL A 1 85 ? 8.835 0.030 4.508 1.00 98.38 85 VAL A C 1
ATOM 700 O O . VAL A 1 85 ? 8.271 -0.319 5.541 1.00 98.38 85 VAL A O 1
ATOM 703 N N . GLY A 1 86 ? 9.987 -0.509 4.102 1.00 98.06 86 GLY A N 1
ATOM 704 C CA . GLY A 1 86 ? 10.701 -1.543 4.846 1.00 98.06 86 GLY A CA 1
ATOM 705 C C . GLY A 1 86 ? 11.020 -1.106 6.274 1.00 98.06 86 GLY A C 1
ATOM 706 O O . GLY A 1 86 ? 10.661 -1.810 7.212 1.00 98.06 86 GLY A O 1
ATOM 707 N N . ALA A 1 87 ? 11.589 0.091 6.443 1.00 98.12 87 ALA A N 1
ATOM 708 C CA . ALA A 1 87 ? 11.910 0.640 7.757 1.00 98.12 87 ALA A CA 1
ATOM 709 C C . ALA A 1 87 ? 10.670 0.752 8.658 1.00 98.12 87 ALA A C 1
ATOM 711 O O . ALA A 1 87 ? 10.722 0.352 9.819 1.00 98.12 87 ALA A O 1
ATOM 712 N N . VAL A 1 88 ? 9.545 1.243 8.127 1.00 98.12 88 VAL A N 1
ATOM 713 C CA . VAL A 1 88 ? 8.286 1.343 8.884 1.00 98.12 88 VAL A CA 1
ATOM 714 C C . VAL A 1 88 ? 7.753 -0.036 9.270 1.00 98.12 88 VAL A C 1
ATOM 716 O O . VAL A 1 88 ? 7.373 -0.241 10.420 1.00 98.12 88 VAL A O 1
ATOM 719 N N . LEU A 1 89 ? 7.764 -1.003 8.347 1.00 96.81 89 LEU A N 1
ATOM 720 C CA . LEU A 1 89 ? 7.331 -2.374 8.642 1.00 96.81 89 LEU A CA 1
ATOM 721 C C . LEU A 1 89 ? 8.232 -3.081 9.667 1.00 96.81 89 LEU A C 1
ATOM 723 O O . LEU A 1 89 ? 7.770 -4.003 10.340 1.00 96.81 89 LEU A O 1
ATOM 727 N N . ASP A 1 90 ? 9.484 -2.644 9.794 1.00 96.50 90 ASP A N 1
ATOM 728 C CA . ASP A 1 90 ? 10.446 -3.131 10.783 1.00 96.50 90 ASP A CA 1
ATOM 729 C C . ASP A 1 90 ? 10.419 -2.308 12.096 1.00 96.50 90 ASP A C 1
ATOM 731 O O . ASP A 1 90 ? 11.183 -2.585 13.021 1.00 96.50 90 ASP A O 1
ATOM 735 N N . GLY A 1 91 ? 9.498 -1.340 12.218 1.00 95.06 91 GLY A N 1
ATOM 736 C CA . GLY A 1 91 ? 9.185 -0.626 13.460 1.00 95.06 91 GLY A CA 1
ATOM 737 C C . GLY A 1 91 ? 9.645 0.832 13.530 1.00 95.06 91 GLY A C 1
ATOM 738 O O . GLY A 1 91 ? 9.511 1.444 14.590 1.00 95.06 91 GLY A O 1
ATOM 739 N N . ALA A 1 92 ? 10.177 1.405 12.447 1.00 97.25 92 ALA A N 1
ATOM 740 C CA . ALA A 1 92 ? 10.512 2.826 12.410 1.00 97.25 92 ALA A CA 1
ATOM 741 C C . ALA A 1 92 ? 9.252 3.707 12.466 1.00 97.25 92 ALA A C 1
ATOM 743 O O . ALA A 1 92 ? 8.219 3.399 11.868 1.00 97.25 92 ALA A O 1
ATOM 744 N N . GLU A 1 93 ? 9.354 4.840 13.157 1.00 94.75 93 GLU A N 1
ATOM 745 C CA . GLU A 1 93 ? 8.286 5.837 13.191 1.00 94.75 93 GLU A CA 1
ATOM 746 C C . GLU A 1 93 ? 8.197 6.609 11.867 1.00 94.75 93 GLU A C 1
ATOM 748 O O . GLU A 1 93 ? 9.179 6.780 11.141 1.00 94.75 93 GLU A O 1
ATOM 753 N N . THR A 1 94 ? 6.998 7.093 11.540 1.00 95.62 94 THR A N 1
ATOM 754 C CA . THR A 1 94 ? 6.755 7.879 10.329 1.00 95.62 94 THR A CA 1
ATOM 755 C C . THR A 1 94 ? 5.638 8.889 10.537 1.0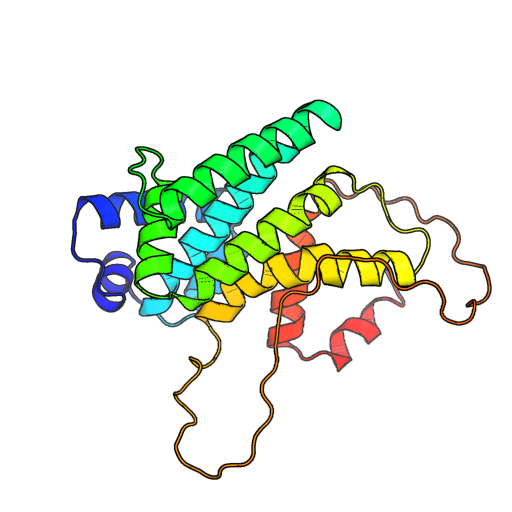0 95.62 94 THR A C 1
ATOM 757 O O . THR A 1 94 ? 4.598 8.593 11.128 1.00 95.62 94 THR A O 1
ATOM 760 N N . GLU A 1 95 ? 5.822 10.079 9.974 1.00 93.50 95 GLU A N 1
ATOM 761 C CA . GLU A 1 95 ? 4.784 11.111 9.922 1.00 93.50 95 GLU A CA 1
ATOM 762 C C . GLU A 1 95 ? 3.876 10.982 8.692 1.00 93.50 95 GLU A C 1
ATOM 764 O O . GLU A 1 95 ? 2.859 11.672 8.572 1.00 93.50 95 GLU A O 1
ATOM 769 N N . GLN A 1 96 ? 4.210 10.079 7.765 1.00 94.38 96 GLN A N 1
ATOM 770 C CA . GLN A 1 96 ? 3.415 9.864 6.565 1.00 94.38 96 GLN A CA 1
ATOM 771 C C . GLN A 1 96 ? 2.145 9.078 6.910 1.00 94.38 96 GLN A C 1
ATOM 773 O O . GLN A 1 96 ? 2.187 7.874 7.161 1.00 94.38 96 GLN A O 1
ATOM 778 N N . GLY A 1 97 ? 0.986 9.739 6.852 1.00 94.81 97 GLY A N 1
ATOM 779 C CA . GLY A 1 97 ? -0.301 9.119 7.196 1.00 94.81 97 GLY A CA 1
ATOM 780 C C . GLY A 1 97 ? -0.645 7.864 6.377 1.00 94.81 97 GLY A C 1
ATOM 781 O O . GLY A 1 97 ? -1.351 6.988 6.872 1.00 94.81 97 GLY A O 1
ATOM 782 N N . THR A 1 98 ? -0.142 7.738 5.142 1.00 96.62 98 THR A N 1
ATOM 783 C CA . THR A 1 98 ? -0.304 6.516 4.328 1.00 96.62 98 THR A CA 1
ATOM 784 C C . THR A 1 98 ? 0.493 5.348 4.902 1.00 96.62 98 THR A C 1
ATOM 786 O O . THR A 1 98 ? -0.048 4.250 5.012 1.00 96.62 98 THR A O 1
ATOM 789 N N . LEU A 1 99 ? 1.739 5.583 5.329 1.00 97.88 99 LEU A N 1
ATOM 790 C CA . LEU A 1 99 ? 2.575 4.557 5.954 1.00 97.88 99 LEU A CA 1
ATOM 791 C C . LEU A 1 99 ? 2.083 4.198 7.360 1.00 97.88 99 LEU A C 1
ATOM 793 O O . LEU A 1 99 ? 2.048 3.017 7.685 1.00 97.88 99 LEU A O 1
ATOM 797 N N . ARG A 1 100 ? 1.594 5.167 8.151 1.00 98.00 100 ARG A N 1
ATOM 798 C CA . ARG A 1 100 ? 0.952 4.878 9.451 1.00 98.00 100 ARG A CA 1
ATOM 799 C C . ARG A 1 100 ? -0.279 3.982 9.309 1.00 98.00 100 ARG A C 1
ATOM 801 O O . ARG A 1 100 ? -0.429 3.017 10.054 1.00 98.00 100 ARG A O 1
ATOM 808 N N . ALA A 1 101 ? -1.147 4.271 8.336 1.00 98.12 101 ALA A N 1
ATOM 809 C CA . ALA A 1 101 ? -2.328 3.449 8.073 1.00 98.12 101 ALA A CA 1
ATOM 810 C C . ALA A 1 101 ? -1.960 2.055 7.533 1.00 98.12 101 ALA A C 1
ATOM 812 O O . ALA A 1 101 ? -2.606 1.067 7.889 1.00 98.12 101 ALA A O 1
ATOM 813 N N . LEU A 1 102 ? -0.926 1.961 6.688 1.00 98.31 102 LEU A N 1
ATOM 814 C CA . LEU A 1 102 ? -0.405 0.684 6.198 1.00 98.31 102 LEU A CA 1
ATOM 815 C C . LEU A 1 102 ? 0.163 -0.165 7.340 1.00 98.31 102 LEU A C 1
ATOM 817 O O . LEU A 1 102 ? -0.165 -1.342 7.437 1.00 98.31 102 LEU A O 1
ATOM 821 N N . ASP A 1 103 ? 0.972 0.428 8.210 1.00 98.31 103 ASP A N 1
ATOM 822 C CA . ASP A 1 103 ? 1.573 -0.252 9.354 1.00 98.31 103 ASP A CA 1
ATOM 823 C C . ASP A 1 103 ? 0.511 -0.738 10.355 1.00 98.31 103 ASP A C 1
ATOM 825 O O . ASP A 1 103 ? 0.494 -1.919 10.698 1.00 98.31 103 ASP A O 1
ATOM 829 N N . ASP A 1 104 ? -0.475 0.093 10.730 1.00 98.00 104 ASP A N 1
ATOM 830 C CA . ASP A 1 104 ? -1.615 -0.380 11.539 1.00 98.00 104 ASP A CA 1
ATOM 831 C C . ASP A 1 104 ? -2.376 -1.519 10.839 1.00 98.00 104 ASP A C 1
ATOM 833 O O . ASP A 1 104 ? -2.753 -2.499 11.489 1.00 98.00 104 ASP A O 1
ATOM 837 N N . THR A 1 105 ? -2.543 -1.447 9.514 1.00 97.88 105 THR A N 1
ATOM 838 C CA . THR A 1 105 ? -3.146 -2.542 8.743 1.00 97.88 105 THR A CA 1
ATOM 839 C C . THR A 1 105 ? -2.314 -3.823 8.852 1.00 97.88 105 THR A C 1
ATOM 841 O O . THR A 1 105 ? -2.873 -4.888 9.113 1.00 97.88 105 THR A O 1
ATOM 844 N N . VAL A 1 106 ? -0.989 -3.742 8.705 1.00 97.62 106 VAL A N 1
ATOM 845 C CA . VAL A 1 106 ? -0.073 -4.889 8.794 1.00 97.62 106 VAL A CA 1
ATOM 846 C C . VAL A 1 106 ? -0.039 -5.474 10.205 1.00 97.62 106 VAL A C 1
ATOM 848 O O . VAL A 1 106 ? -0.102 -6.692 10.350 1.00 97.62 106 VAL A O 1
ATOM 851 N N . ARG A 1 107 ? -0.029 -4.652 11.258 1.00 96.12 107 ARG A N 1
ATOM 852 C CA . ARG A 1 107 ? -0.081 -5.135 12.651 1.00 96.12 107 ARG A CA 1
ATOM 853 C C . ARG A 1 107 ? -1.341 -5.955 12.931 1.00 96.12 107 ARG A C 1
ATOM 855 O O . ARG A 1 107 ? -1.296 -6.923 13.686 1.00 96.12 107 ARG A O 1
ATOM 862 N N . ARG A 1 108 ? -2.465 -5.593 12.306 1.00 95.38 108 ARG A N 1
ATOM 863 C CA . ARG A 1 108 ? -3.751 -6.302 12.434 1.00 95.38 108 ARG A CA 1
ATOM 864 C C . ARG A 1 108 ? -3.896 -7.471 11.462 1.00 95.38 108 ARG A C 1
ATOM 866 O O . ARG A 1 108 ? -4.621 -8.422 11.752 1.00 95.38 108 ARG A O 1
ATOM 873 N N . HIS A 1 109 ? -3.189 -7.418 10.337 1.00 94.81 109 HIS A N 1
ATOM 874 C CA . HIS A 1 109 ? -3.151 -8.447 9.302 1.00 94.81 109 HIS A CA 1
ATOM 875 C C . HIS A 1 109 ? -1.699 -8.786 8.923 1.00 94.81 109 HIS A C 1
ATOM 877 O O . HIS A 1 109 ? -1.246 -8.416 7.835 1.00 94.81 109 HIS A O 1
ATOM 883 N N . PRO A 1 110 ? -0.960 -9.524 9.778 1.00 94.81 110 PRO A N 1
ATOM 884 C CA . PRO A 1 110 ? 0.483 -9.733 9.606 1.00 94.81 110 PRO A CA 1
ATOM 885 C C . PRO A 1 110 ? 0.882 -10.381 8.277 1.00 94.81 110 PRO A C 1
ATOM 887 O O . PRO A 1 110 ? 1.973 -10.135 7.765 1.00 94.81 110 PRO A O 1
ATOM 890 N N . GLN A 1 111 ? -0.012 -11.166 7.662 1.00 92.06 111 GLN A N 1
ATOM 891 C CA . GLN A 1 111 ? 0.223 -11.755 6.341 1.00 92.06 111 GLN A CA 1
ATOM 892 C C . GLN A 1 111 ? 0.435 -10.709 5.235 1.00 92.06 111 GLN A C 1
ATOM 894 O O . GLN A 1 111 ? 1.018 -11.024 4.199 1.00 92.06 111 GLN A O 1
ATOM 899 N N . MET A 1 112 ? -0.034 -9.475 5.439 1.00 95.50 112 MET A N 1
ATOM 900 C CA . MET A 1 112 ? 0.081 -8.397 4.465 1.00 95.50 112 MET A CA 1
ATOM 901 C C . MET A 1 112 ? 1.521 -7.885 4.336 1.00 95.50 112 MET A C 1
ATOM 903 O O . MET A 1 112 ? 1.890 -7.456 3.249 1.00 95.50 112 MET A O 1
ATOM 907 N N . ALA A 1 113 ? 2.370 -8.016 5.366 1.00 96.81 113 ALA A N 1
ATOM 908 C CA . ALA A 1 113 ? 3.770 -7.577 5.301 1.00 96.81 113 ALA A CA 1
ATOM 909 C C . ALA A 1 113 ? 4.538 -8.240 4.145 1.00 96.81 113 ALA A C 1
ATOM 911 O O . ALA A 1 113 ? 5.274 -7.582 3.415 1.00 96.81 113 ALA A O 1
ATOM 912 N N . GLY A 1 114 ? 4.338 -9.548 3.946 1.00 96.12 114 GLY A N 1
ATOM 913 C CA . GLY A 1 114 ? 4.913 -10.265 2.805 1.00 96.12 114 GLY A CA 1
ATOM 914 C C . GLY A 1 114 ? 4.366 -9.756 1.471 1.00 96.12 114 GLY A C 1
ATOM 915 O O . GLY A 1 114 ? 5.130 -9.558 0.538 1.00 96.12 114 GLY A O 1
ATOM 916 N N . ARG A 1 115 ? 3.064 -9.448 1.404 1.00 97.06 115 ARG A N 1
ATOM 917 C CA . ARG A 1 115 ? 2.414 -8.944 0.181 1.00 97.06 115 ARG A CA 1
ATOM 918 C C . ARG A 1 115 ? 2.864 -7.543 -0.207 1.00 97.06 115 ARG A C 1
ATOM 920 O O . ARG A 1 115 ? 2.975 -7.260 -1.392 1.00 97.06 115 ARG A O 1
ATOM 927 N N . VAL A 1 116 ? 3.151 -6.691 0.775 1.00 98.06 116 VAL A N 1
ATOM 928 C CA . VAL A 1 116 ? 3.749 -5.369 0.549 1.00 98.06 116 VAL A CA 1
ATOM 929 C C . VAL A 1 116 ? 5.126 -5.503 -0.086 1.00 98.06 116 VAL A C 1
ATOM 931 O O . VAL A 1 116 ? 5.392 -4.841 -1.086 1.00 98.06 116 VAL A O 1
ATOM 934 N N . ARG A 1 117 ? 5.965 -6.403 0.437 1.00 97.75 117 ARG A N 1
ATOM 935 C CA . ARG A 1 117 ? 7.293 -6.672 -0.130 1.00 97.75 117 ARG A CA 1
ATOM 936 C C . ARG A 1 117 ? 7.194 -7.272 -1.538 1.00 97.75 117 ARG A C 1
ATOM 938 O O . ARG A 1 117 ? 7.810 -6.732 -2.446 1.00 97.75 117 ARG A O 1
ATOM 945 N N . ASP A 1 118 ? 6.341 -8.284 -1.739 1.00 96.94 118 ASP A N 1
ATOM 946 C CA . ASP A 1 118 ? 6.101 -8.898 -3.058 1.00 96.94 118 ASP A CA 1
ATOM 947 C C . ASP A 1 118 ? 5.679 -7.844 -4.108 1.00 96.94 118 ASP A C 1
ATOM 949 O O . ASP A 1 118 ? 6.146 -7.862 -5.245 1.00 96.94 118 ASP A O 1
ATOM 953 N N . PHE A 1 119 ? 4.793 -6.913 -3.735 1.00 97.25 119 PHE A N 1
ATOM 954 C CA . PHE A 1 119 ? 4.342 -5.837 -4.620 1.00 97.25 119 PHE A CA 1
ATOM 955 C C . PHE A 1 119 ? 5.464 -4.853 -4.972 1.00 97.25 119 PHE A C 1
ATOM 957 O O . PHE A 1 119 ? 5.625 -4.504 -6.142 1.00 97.25 119 PHE A O 1
ATOM 964 N N . LEU A 1 120 ? 6.249 -4.417 -3.983 1.00 97.44 120 LEU A N 1
ATOM 965 C CA . LEU A 1 120 ? 7.344 -3.470 -4.208 1.00 97.44 120 LEU A CA 1
ATOM 966 C C . LEU A 1 120 ? 8.503 -4.093 -4.997 1.00 97.44 120 LEU A C 1
ATOM 968 O O . LEU A 1 120 ? 9.108 -3.400 -5.811 1.00 97.44 120 LEU A O 1
ATOM 972 N N . ASP A 1 121 ? 8.764 -5.391 -4.824 1.00 96.44 121 ASP A N 1
ATOM 973 C CA . ASP A 1 121 ? 9.721 -6.146 -5.644 1.00 96.44 121 ASP A CA 1
ATOM 974 C C . ASP A 1 121 ? 9.281 -6.209 -7.119 1.00 96.44 121 ASP A C 1
ATOM 976 O O . ASP A 1 121 ? 10.120 -6.213 -8.022 1.00 96.44 121 ASP A O 1
ATOM 980 N N . GLY A 1 122 ? 7.967 -6.221 -7.366 1.00 93.56 122 GLY A N 1
ATOM 981 C CA . GLY A 1 122 ? 7.364 -6.190 -8.697 1.00 93.56 122 GLY A CA 1
ATOM 982 C C . GLY A 1 122 ? 7.283 -4.805 -9.341 1.00 93.56 122 GLY A C 1
ATOM 983 O O . GLY A 1 122 ? 7.237 -4.695 -10.566 1.00 93.56 122 GLY A O 1
ATOM 984 N N . ALA A 1 123 ? 7.280 -3.731 -8.550 1.00 93.56 123 ALA A N 1
ATOM 985 C CA . ALA A 1 123 ? 7.064 -2.366 -9.033 1.00 93.56 123 ALA A CA 1
ATOM 986 C C . ALA A 1 123 ? 8.067 -1.871 -10.106 1.00 93.56 123 ALA A C 1
ATOM 988 O O . ALA A 1 123 ? 7.649 -1.119 -10.989 1.00 93.56 123 ALA A O 1
ATOM 989 N N . PRO A 1 124 ? 9.353 -2.291 -10.129 1.00 93.69 124 PRO A N 1
ATOM 990 C CA . PRO A 1 124 ? 10.256 -1.963 -11.234 1.00 93.69 124 PRO A CA 1
ATOM 991 C C . PRO A 1 124 ? 9.789 -2.495 -12.598 1.00 93.69 124 PRO A C 1
ATOM 993 O O . PRO A 1 124 ? 10.059 -1.864 -13.619 1.00 93.69 124 PRO A O 1
ATOM 996 N N . VAL A 1 125 ? 9.066 -3.625 -12.630 1.00 91.50 125 VAL A N 1
ATOM 997 C CA . VAL A 1 125 ? 8.487 -4.171 -13.871 1.00 91.50 125 VAL A CA 1
ATOM 998 C C . VAL A 1 125 ? 7.441 -3.211 -14.436 1.00 91.50 125 VAL A C 1
ATOM 1000 O O . VAL A 1 125 ? 7.456 -2.943 -15.636 1.00 91.50 125 VAL A O 1
ATOM 1003 N N . GLU A 1 126 ? 6.587 -2.644 -13.581 1.00 91.56 126 GLU A N 1
ATOM 1004 C CA . GLU A 1 126 ? 5.618 -1.617 -13.983 1.00 91.56 126 GLU A CA 1
ATOM 1005 C C . GLU A 1 126 ? 6.309 -0.324 -14.423 1.00 91.56 126 GLU A C 1
ATOM 1007 O O . GLU A 1 126 ? 5.998 0.216 -15.482 1.00 91.56 126 GLU A O 1
ATOM 1012 N N . ALA A 1 127 ? 7.302 0.151 -13.666 1.00 90.12 127 ALA A N 1
ATOM 1013 C CA . ALA A 1 127 ? 8.012 1.393 -13.984 1.00 90.12 127 ALA A CA 1
ATOM 1014 C C . ALA A 1 127 ? 8.705 1.363 -15.363 1.00 90.12 127 ALA A C 1
ATOM 1016 O O . ALA A 1 127 ? 8.840 2.405 -16.017 1.00 90.12 127 ALA A O 1
ATOM 1017 N N . ALA A 1 128 ? 9.139 0.175 -15.801 1.00 88.94 128 ALA A N 1
ATOM 1018 C CA . ALA A 1 128 ? 9.785 -0.067 -17.087 1.00 88.94 128 ALA A CA 1
ATOM 1019 C C . ALA A 1 128 ? 8.819 -0.494 -18.210 1.00 88.94 128 ALA A C 1
ATOM 1021 O O . ALA A 1 128 ? 9.265 -0.660 -19.350 1.00 88.94 128 ALA A O 1
ATOM 1022 N N . TRP A 1 129 ? 7.529 -0.685 -17.918 1.00 87.38 129 TRP A N 1
ATOM 1023 C CA . TRP A 1 129 ? 6.570 -1.263 -18.857 1.00 87.38 129 TRP A CA 1
ATOM 1024 C C . TRP A 1 129 ? 6.361 -0.388 -20.105 1.00 87.38 129 TRP A C 1
ATOM 1026 O O . TRP A 1 129 ? 6.207 0.833 -20.028 1.00 87.38 129 TRP A O 1
ATOM 1036 N N . ARG A 1 130 ? 6.353 -1.028 -21.285 1.00 86.50 130 ARG A N 1
ATOM 1037 C CA . ARG A 1 130 ? 6.142 -0.377 -22.598 1.00 86.50 130 ARG A CA 1
ATOM 1038 C C . ARG A 1 130 ? 5.116 -1.086 -23.491 1.00 86.50 130 ARG A C 1
ATOM 1040 O O . ARG A 1 130 ? 4.921 -0.670 -24.631 1.00 86.50 130 ARG A O 1
ATOM 1047 N N . GLY A 1 131 ? 4.470 -2.140 -22.992 1.00 86.31 131 GLY A N 1
ATOM 1048 C CA . GLY A 1 131 ? 3.597 -3.029 -23.763 1.00 86.31 131 GLY A CA 1
ATOM 1049 C C . GLY A 1 131 ? 4.058 -4.487 -23.728 1.00 86.31 131 GLY A C 1
ATOM 1050 O O . GLY A 1 131 ? 5.010 -4.818 -23.025 1.00 86.31 131 GLY A O 1
ATOM 1051 N N . PHE A 1 132 ? 3.360 -5.343 -24.481 1.00 89.50 132 PHE A N 1
ATOM 1052 C CA . PHE A 1 132 ? 3.668 -6.769 -24.629 1.00 89.50 132 PHE A CA 1
ATOM 1053 C C . PHE A 1 132 ? 3.765 -7.131 -26.112 1.00 89.50 132 PHE A C 1
ATOM 1055 O O . PHE A 1 132 ? 2.865 -6.805 -26.889 1.00 89.50 132 PHE A O 1
ATOM 1062 N N . GLU A 1 133 ? 4.821 -7.838 -26.494 1.00 91.62 133 GLU A N 1
ATOM 1063 C CA . GLU A 1 133 ? 4.998 -8.416 -27.830 1.00 91.62 133 GLU A CA 1
ATOM 1064 C C . GLU A 1 133 ? 4.552 -9.884 -27.884 1.00 91.62 133 GLU A C 1
ATOM 1066 O O . GLU A 1 133 ? 4.319 -10.432 -28.965 1.00 91.62 133 GLU A O 1
ATOM 1071 N N . SER A 1 134 ? 4.393 -10.529 -26.724 1.00 92.44 134 SER A N 1
ATOM 1072 C CA . SER A 1 134 ? 3.976 -11.927 -26.621 1.00 92.44 134 SER A CA 1
ATOM 1073 C C . SER A 1 134 ? 3.113 -12.214 -25.392 1.00 92.44 134 SER A C 1
ATOM 1075 O O . SER A 1 134 ? 3.121 -11.487 -24.399 1.00 92.44 134 SER A O 1
ATOM 1077 N N . GLU A 1 135 ? 2.392 -13.334 -25.435 1.00 93.50 135 GLU A N 1
ATOM 1078 C CA . GLU A 1 135 ? 1.664 -13.856 -24.273 1.00 93.50 135 GLU A CA 1
ATOM 1079 C C . GLU A 1 135 ? 2.609 -14.217 -23.114 1.00 93.50 135 GLU A C 1
ATOM 1081 O O . GLU A 1 135 ? 2.256 -14.036 -21.953 1.00 93.50 135 GLU A O 1
ATOM 1086 N N . ALA A 1 136 ? 3.834 -14.663 -23.407 1.00 93.88 136 ALA A N 1
ATOM 1087 C CA . ALA A 1 136 ? 4.831 -14.975 -22.383 1.00 93.88 136 ALA A CA 1
ATOM 1088 C C . ALA A 1 136 ? 5.283 -13.725 -21.605 1.00 93.88 136 ALA A C 1
ATOM 1090 O O . ALA A 1 136 ? 5.479 -13.783 -20.389 1.00 93.88 136 ALA A O 1
ATOM 1091 N N . GLU A 1 137 ? 5.406 -12.583 -22.285 1.00 88.81 137 GLU A N 1
ATOM 1092 C CA . GLU A 1 137 ? 5.678 -11.296 -21.635 1.00 88.81 137 GLU A CA 1
ATOM 1093 C C . GLU A 1 137 ? 4.498 -10.840 -20.777 1.00 88.81 137 GLU A C 1
ATOM 1095 O O . GLU A 1 137 ? 4.704 -10.419 -19.638 1.00 88.81 137 GLU A O 1
ATOM 1100 N N . LEU A 1 138 ? 3.265 -10.995 -21.276 1.00 91.81 138 LEU A N 1
ATOM 1101 C CA . LEU A 1 138 ? 2.063 -10.736 -20.484 1.00 91.81 138 LEU A CA 1
ATOM 1102 C C . LEU A 1 138 ? 2.034 -11.611 -19.223 1.00 91.81 138 LEU A C 1
ATOM 1104 O O . LEU A 1 138 ? 1.793 -11.098 -18.134 1.00 91.81 138 LEU A O 1
ATOM 1108 N N . GLN A 1 139 ? 2.308 -12.911 -19.345 1.00 93.69 139 GLN A N 1
ATOM 1109 C CA . GLN A 1 139 ? 2.319 -13.827 -18.205 1.00 93.69 139 GLN A CA 1
ATOM 1110 C C . GLN A 1 139 ? 3.398 -13.440 -17.186 1.00 93.69 139 GLN A C 1
ATOM 1112 O O . GLN A 1 139 ? 3.125 -13.395 -15.990 1.00 93.69 139 GLN A O 1
ATOM 1117 N N . THR A 1 140 ? 4.591 -13.066 -17.654 1.00 90.88 140 THR A N 1
ATOM 1118 C CA . THR A 1 140 ? 5.673 -12.578 -16.783 1.00 90.88 140 THR A CA 1
ATOM 1119 C C . THR A 1 140 ? 5.254 -11.320 -16.023 1.00 90.88 140 THR A C 1
ATOM 1121 O O . THR A 1 140 ? 5.489 -11.208 -14.821 1.00 90.88 140 THR A O 1
ATOM 1124 N N . TYR A 1 141 ? 4.591 -10.382 -16.698 1.00 91.75 141 TYR A N 1
ATOM 1125 C CA . TYR A 1 141 ? 4.063 -9.173 -16.070 1.00 91.75 141 TYR A CA 1
ATOM 1126 C C . TYR A 1 141 ? 2.951 -9.472 -15.055 1.00 91.75 141 TYR A C 1
ATOM 1128 O O . TYR A 1 141 ? 2.893 -8.860 -13.984 1.00 91.75 141 TYR A O 1
ATOM 1136 N N . VAL A 1 142 ? 2.081 -10.440 -15.356 1.00 94.62 142 VAL A N 1
ATOM 1137 C CA . VAL A 1 142 ? 1.056 -10.897 -14.415 1.00 94.62 142 VAL A CA 1
ATOM 1138 C C . VAL A 1 142 ? 1.701 -11.479 -13.162 1.00 94.62 142 VAL A C 1
ATOM 1140 O O . VAL A 1 142 ? 1.336 -11.077 -12.058 1.00 94.62 142 VAL A O 1
ATOM 1143 N N . ASP A 1 143 ? 2.679 -12.367 -13.320 1.00 93.31 143 ASP A N 1
ATOM 1144 C CA . ASP A 1 143 ? 3.313 -13.070 -12.205 1.00 93.31 143 ASP A CA 1
ATOM 1145 C C . ASP A 1 143 ? 4.187 -12.149 -11.348 1.00 93.31 143 ASP A C 1
ATOM 1147 O O . ASP A 1 143 ? 4.145 -12.239 -10.120 1.00 93.31 143 ASP A O 1
ATOM 1151 N N . CYS A 1 144 ? 4.951 -11.248 -11.974 1.00 92.88 144 CYS A N 1
ATOM 1152 C CA . CYS A 1 144 ? 5.886 -10.383 -11.256 1.00 92.88 144 CYS A CA 1
ATOM 1153 C C . CYS A 1 144 ? 5.258 -9.083 -10.739 1.00 92.88 144 CYS A C 1
ATOM 1155 O O . CYS A 1 144 ? 5.797 -8.533 -9.788 1.00 92.88 144 CYS A O 1
ATOM 1157 N N . TYR A 1 145 ? 4.151 -8.580 -11.301 1.00 93.25 145 TYR A N 1
ATOM 1158 C CA . TYR A 1 145 ? 3.556 -7.312 -10.847 1.00 93.25 145 TYR A CA 1
ATOM 1159 C C . TYR A 1 145 ? 2.050 -7.389 -10.580 1.00 93.25 145 TYR A C 1
ATOM 1161 O O . TYR A 1 145 ? 1.616 -7.114 -9.458 1.00 93.25 145 TYR A O 1
ATOM 1169 N N . SER A 1 146 ? 1.235 -7.799 -11.562 1.00 92.94 146 SER A N 1
ATOM 1170 C CA . SER A 1 146 ? -0.233 -7.697 -11.420 1.00 92.94 146 SER A CA 1
ATOM 1171 C C . SER A 1 146 ? -0.782 -8.566 -10.285 1.00 92.94 146 SER A C 1
ATOM 1173 O O . SER A 1 146 ? -1.663 -8.140 -9.536 1.00 92.94 146 SER A O 1
ATOM 1175 N N . MET A 1 147 ? -0.273 -9.791 -10.147 1.00 94.69 147 MET A N 1
ATOM 1176 C CA . MET A 1 147 ? -0.699 -10.724 -9.109 1.00 94.69 147 MET A CA 1
ATOM 1177 C C . MET A 1 147 ? -0.226 -10.279 -7.713 1.00 94.69 147 MET A C 1
ATOM 1179 O O . MET A 1 147 ? -1.069 -10.224 -6.813 1.00 94.69 147 MET A O 1
ATOM 1183 N N . PRO A 1 148 ? 1.046 -9.885 -7.494 1.00 95.81 148 PRO A N 1
ATOM 1184 C CA . PRO A 1 148 ? 1.460 -9.236 -6.247 1.00 95.81 148 PRO A CA 1
ATOM 1185 C C . PRO A 1 148 ? 0.606 -8.017 -5.862 1.00 95.81 148 PRO A C 1
ATOM 1187 O O . PRO A 1 148 ? 0.132 -7.941 -4.726 1.00 95.81 148 PRO A O 1
ATOM 1190 N N . ALA A 1 149 ? 0.324 -7.120 -6.813 1.00 92.94 149 ALA A N 1
ATOM 1191 C CA . ALA A 1 149 ? -0.530 -5.950 -6.599 1.00 92.94 149 ALA A CA 1
ATOM 1192 C C . ALA A 1 149 ? -1.952 -6.342 -6.162 1.00 92.94 149 ALA A C 1
ATOM 1194 O O . ALA A 1 149 ? -2.491 -5.801 -5.196 1.00 92.94 149 ALA A O 1
ATOM 1195 N N . LEU A 1 150 ? -2.552 -7.344 -6.812 1.00 92.88 150 LEU A N 1
ATOM 1196 C CA . LEU A 1 150 ? -3.846 -7.889 -6.403 1.00 92.88 150 LEU A CA 1
ATOM 1197 C C . LEU A 1 150 ? -3.811 -8.448 -4.972 1.00 92.88 150 LEU A C 1
ATOM 1199 O O . LEU A 1 150 ? -4.745 -8.243 -4.186 1.00 92.88 150 LEU A O 1
ATOM 1203 N N . MET A 1 151 ? -2.752 -9.184 -4.630 1.00 94.25 151 MET A N 1
ATOM 1204 C CA . MET A 1 151 ? -2.650 -9.873 -3.346 1.00 94.25 151 MET A CA 1
ATOM 1205 C C . MET A 1 151 ? -2.631 -8.929 -2.145 1.00 94.25 151 MET A C 1
ATOM 1207 O O . MET A 1 151 ? -3.042 -9.372 -1.074 1.00 94.25 151 MET A O 1
ATOM 1211 N N . LEU A 1 152 ? -2.283 -7.647 -2.313 1.00 93.19 152 LEU A N 1
ATOM 1212 C CA . LEU A 1 152 ? -2.398 -6.627 -1.260 1.00 93.19 152 LEU A CA 1
ATOM 1213 C C . LEU A 1 152 ? -3.814 -6.479 -0.703 1.00 93.19 152 LEU A C 1
ATOM 1215 O O . LEU A 1 152 ? -3.993 -6.275 0.495 1.00 93.19 152 LEU A O 1
ATOM 1219 N N . THR A 1 153 ? -4.830 -6.585 -1.560 1.00 92.69 153 THR A N 1
ATOM 1220 C CA . THR A 1 153 ? -6.231 -6.474 -1.128 1.00 92.69 153 THR A CA 1
ATOM 1221 C C . THR A 1 153 ? -6.884 -7.834 -0.950 1.00 92.69 153 THR A C 1
ATOM 1223 O O . THR A 1 153 ? -7.637 -8.039 0.002 1.00 92.69 153 THR A O 1
ATOM 1226 N N . ALA A 1 154 ? -6.556 -8.807 -1.802 1.00 91.69 154 ALA A N 1
ATOM 1227 C CA . ALA A 1 154 ? -7.133 -10.142 -1.707 1.00 91.69 154 ALA A CA 1
ATOM 1228 C C . ALA A 1 154 ? -6.749 -10.860 -0.400 1.00 91.69 154 ALA A C 1
ATOM 1230 O O . ALA A 1 154 ? -7.575 -11.592 0.149 1.00 91.69 154 ALA A O 1
ATOM 1231 N N . CYS A 1 155 ? -5.548 -10.623 0.150 1.00 92.06 155 CYS A N 1
ATOM 1232 C CA . CYS A 1 155 ? -5.128 -11.238 1.416 1.00 92.06 155 CYS A CA 1
ATOM 1233 C C . CYS A 1 155 ? -5.922 -10.756 2.642 1.00 92.06 155 CYS A C 1
ATOM 1235 O O . CYS A 1 155 ? -5.834 -11.381 3.702 1.00 92.06 155 CYS A O 1
ATOM 1237 N N . LEU A 1 156 ? -6.675 -9.658 2.507 1.00 90.94 156 LEU A N 1
ATOM 1238 C CA . LEU A 1 156 ? -7.568 -9.117 3.536 1.00 90.94 156 LEU A CA 1
ATOM 1239 C C . LEU A 1 156 ? -8.991 -9.689 3.429 1.00 90.94 156 LEU A C 1
ATOM 1241 O O . LEU A 1 156 ? -9.732 -9.677 4.406 1.00 90.94 156 LEU A O 1
ATOM 1245 N N . ILE A 1 157 ? -9.378 -10.167 2.243 1.00 86.25 157 ILE A N 1
ATOM 1246 C CA . ILE A 1 157 ? -10.737 -10.640 1.928 1.00 86.25 157 ILE A CA 1
ATOM 1247 C C . ILE A 1 157 ? -10.818 -12.173 1.999 1.00 86.25 157 ILE A C 1
ATOM 1249 O O . ILE A 1 157 ? -11.871 -12.731 2.309 1.00 86.25 157 ILE A O 1
ATOM 1253 N N . GLY A 1 158 ? -9.715 -12.863 1.700 1.00 70.88 158 GLY A N 1
ATOM 1254 C CA . GLY A 1 158 ? -9.634 -14.319 1.747 1.00 70.88 158 GLY A CA 1
ATOM 1255 C C . GLY A 1 158 ? -9.697 -14.885 3.174 1.00 70.88 158 GLY A C 1
ATOM 1256 O O . GLY A 1 158 ? -9.393 -14.181 4.138 1.00 70.88 158 GLY A O 1
ATOM 1257 N N . PRO A 1 159 ? -10.069 -16.169 3.334 1.00 60.53 159 PRO A N 1
ATOM 1258 C CA . PRO A 1 159 ? -10.056 -16.820 4.638 1.00 60.53 159 PRO A CA 1
ATOM 1259 C C . PRO A 1 159 ? -8.654 -16.742 5.252 1.00 60.53 159 PRO A C 1
ATOM 1261 O O . PRO A 1 159 ? -7.668 -17.102 4.605 1.00 60.53 159 PRO A O 1
ATOM 1264 N N . LEU A 1 160 ? -8.576 -16.278 6.506 1.00 52.66 160 LEU A N 1
ATOM 1265 C CA . LEU A 1 160 ? -7.326 -16.242 7.263 1.00 52.66 160 LEU A CA 1
ATOM 1266 C C . LEU A 1 160 ? -6.675 -17.635 7.229 1.00 52.66 160 LEU A C 1
ATOM 1268 O O . LEU A 1 160 ? -7.376 -18.633 7.460 1.00 52.66 160 LEU A O 1
ATOM 1272 N N . PRO A 1 161 ? -5.355 -17.737 6.987 1.00 46.91 161 PRO A N 1
ATOM 1273 C CA . PRO A 1 161 ? -4.649 -18.998 7.145 1.00 46.91 161 PRO A CA 1
ATOM 1274 C C . PRO A 1 161 ? -4.870 -19.499 8.579 1.00 46.91 161 PRO A C 1
ATOM 1276 O O . PRO A 1 161 ? -4.372 -18.911 9.532 1.00 46.91 161 PRO A O 1
ATOM 1279 N N . GLY A 1 162 ? -5.675 -20.553 8.743 1.00 46.12 162 GLY A N 1
ATOM 1280 C CA . GLY A 1 162 ? -5.981 -21.143 10.052 1.00 46.12 162 GLY A CA 1
ATOM 1281 C C . GLY A 1 162 ? -7.463 -21.2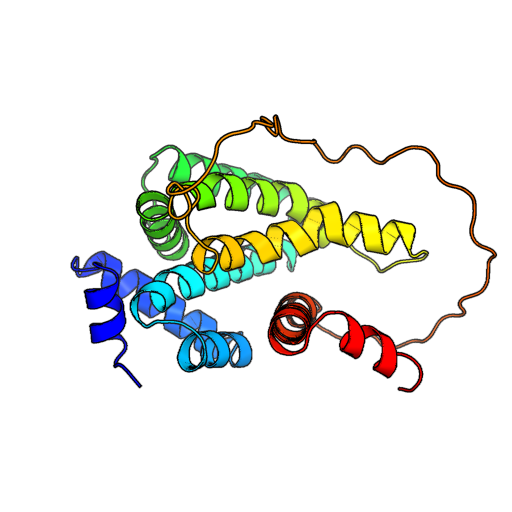96 10.402 1.00 46.12 162 GLY A C 1
ATOM 1282 O O . GLY A 1 162 ? -7.772 -22.133 11.245 1.00 46.12 162 GLY A O 1
ATOM 1283 N N . LEU A 1 163 ? -8.397 -20.606 9.732 1.00 43.56 163 LEU A N 1
ATOM 1284 C CA . LEU A 1 163 ? -9.837 -20.779 10.018 1.00 43.56 163 LEU A CA 1
ATOM 1285 C C . LEU A 1 163 ? -10.437 -22.085 9.457 1.00 43.56 163 LEU A C 1
ATOM 1287 O O . LEU A 1 163 ? -11.520 -22.483 9.866 1.00 43.56 163 LEU A O 1
ATOM 1291 N N . ASN A 1 164 ? -9.699 -22.809 8.609 1.00 37.84 164 ASN A N 1
ATOM 1292 C CA . ASN A 1 164 ? -10.062 -24.151 8.125 1.00 37.84 164 ASN A CA 1
ATOM 1293 C C . ASN A 1 164 ? -9.412 -25.294 8.929 1.00 37.84 164 ASN A C 1
ATOM 1295 O O . ASN A 1 164 ? -9.313 -26.423 8.446 1.00 37.84 164 ASN A O 1
ATOM 1299 N N . ARG A 1 165 ? -8.954 -25.049 10.165 1.00 41.47 165 ARG A N 1
ATOM 1300 C CA . ARG A 1 165 ? -8.280 -26.080 10.975 1.00 41.47 165 ARG A CA 1
ATOM 1301 C C . ARG A 1 165 ? -9.233 -27.013 11.738 1.00 41.47 165 ARG A C 1
ATOM 1303 O O . ARG A 1 165 ? -8.849 -27.611 12.737 1.00 41.47 165 ARG A O 1
ATOM 1310 N N . THR A 1 166 ? -10.433 -27.228 11.205 1.00 45.56 166 THR A N 1
ATOM 1311 C CA . THR A 1 166 ? -11.305 -28.365 11.529 1.00 45.56 166 THR A CA 1
ATOM 1312 C C . THR A 1 166 ? -11.736 -29.080 10.247 1.00 45.56 166 THR A C 1
ATOM 1314 O O . THR A 1 166 ? -12.865 -28.953 9.792 1.00 45.56 166 THR A O 1
ATOM 1317 N N . ARG A 1 167 ? -10.817 -29.856 9.651 1.00 42.78 167 ARG A N 1
ATOM 1318 C CA . ARG A 1 167 ? -10.957 -31.308 9.385 1.00 42.78 167 ARG A CA 1
ATOM 1319 C C . ARG A 1 167 ? -9.889 -31.779 8.384 1.00 42.78 167 ARG A C 1
ATOM 1321 O O . ARG A 1 167 ? -9.899 -31.409 7.221 1.00 42.78 167 ARG A O 1
ATOM 1328 N N . ARG A 1 168 ? -9.056 -32.702 8.880 1.00 34.69 168 ARG A N 1
ATOM 1329 C CA . ARG A 1 168 ? -8.061 -33.562 8.207 1.00 34.69 168 ARG A CA 1
ATOM 1330 C C . ARG A 1 168 ? -6.761 -32.930 7.698 1.00 34.69 168 ARG A C 1
ATOM 1332 O O . ARG A 1 168 ? -6.685 -32.244 6.691 1.00 34.69 168 ARG A O 1
ATOM 1339 N N . SER A 1 169 ? -5.712 -33.340 8.401 1.00 39.41 169 SER A N 1
ATOM 1340 C CA . SER A 1 169 ? -4.319 -33.421 7.994 1.00 39.41 169 SER A CA 1
ATOM 1341 C C . SER A 1 169 ? -4.115 -34.158 6.663 1.00 39.41 169 SER A C 1
ATOM 1343 O O . SER A 1 169 ? -4.597 -35.275 6.479 1.00 39.41 169 SER A O 1
ATOM 1345 N N . ARG A 1 170 ? -3.302 -33.566 5.784 1.00 35.38 170 ARG A N 1
ATOM 1346 C CA . ARG A 1 170 ? -2.055 -34.132 5.232 1.00 35.38 170 ARG A CA 1
ATOM 1347 C C . ARG A 1 170 ? -1.325 -33.027 4.468 1.00 35.38 170 ARG A C 1
ATOM 1349 O O . ARG A 1 170 ? -1.953 -32.139 3.906 1.00 35.38 170 ARG A O 1
ATOM 1356 N N . GLY A 1 171 ? -0.006 -33.018 4.618 1.00 37.25 171 GLY A N 1
ATOM 1357 C CA . GLY A 1 171 ? 0.829 -31.837 4.453 1.00 37.25 171 GLY A CA 1
ATOM 1358 C C . GLY A 1 171 ? 1.137 -31.439 3.015 1.00 37.25 171 GLY A C 1
ATOM 1359 O O . GLY A 1 171 ? 1.067 -32.247 2.099 1.00 37.25 171 GLY A O 1
ATOM 1360 N N . ALA A 1 172 ? 1.560 -30.188 2.881 1.00 32.19 172 ALA A N 1
ATOM 1361 C CA . ALA A 1 172 ? 2.615 -29.755 1.976 1.00 32.19 172 ALA A CA 1
ATOM 1362 C C . ALA A 1 172 ? 3.064 -28.373 2.464 1.00 32.19 172 ALA A C 1
ATOM 1364 O O . ALA A 1 172 ? 2.288 -27.419 2.462 1.00 32.19 172 ALA A O 1
ATOM 1365 N N . ALA A 1 173 ? 4.300 -28.283 2.947 1.00 34.50 173 ALA A N 1
ATOM 1366 C CA . ALA A 1 173 ? 4.946 -27.006 3.188 1.00 34.50 173 ALA A CA 1
ATOM 1367 C C . ALA A 1 173 ? 5.227 -26.365 1.822 1.00 34.50 173 ALA A C 1
ATOM 1369 O O . ALA A 1 173 ? 6.004 -26.907 1.039 1.00 34.50 173 ALA A O 1
ATOM 1370 N N . VAL A 1 174 ? 4.589 -25.233 1.519 1.00 35.53 174 VAL A N 1
ATOM 1371 C CA . VAL A 1 174 ? 5.023 -24.374 0.411 1.00 35.53 174 VAL A CA 1
ATOM 1372 C C . VAL A 1 174 ? 6.075 -23.434 0.975 1.00 35.53 174 VAL A C 1
ATOM 1374 O O . VAL A 1 174 ? 5.769 -22.481 1.689 1.00 35.53 174 VAL A O 1
ATOM 1377 N N . GLY A 1 175 ? 7.329 -23.784 0.705 1.00 28.30 175 GLY A N 1
ATOM 1378 C CA . GLY A 1 175 ? 8.493 -22.971 0.997 1.00 28.30 175 GLY A CA 1
ATOM 1379 C C . GLY A 1 175 ? 8.736 -21.903 -0.069 1.00 28.30 175 GLY A C 1
ATOM 1380 O O . GLY A 1 175 ? 8.604 -22.155 -1.264 1.00 28.30 175 GLY A O 1
ATOM 1381 N N . SER A 1 176 ? 9.159 -20.751 0.451 1.00 34.97 176 SER A N 1
ATOM 1382 C CA . SER A 1 176 ? 10.071 -19.742 -0.101 1.00 34.97 176 SER A CA 1
ATOM 138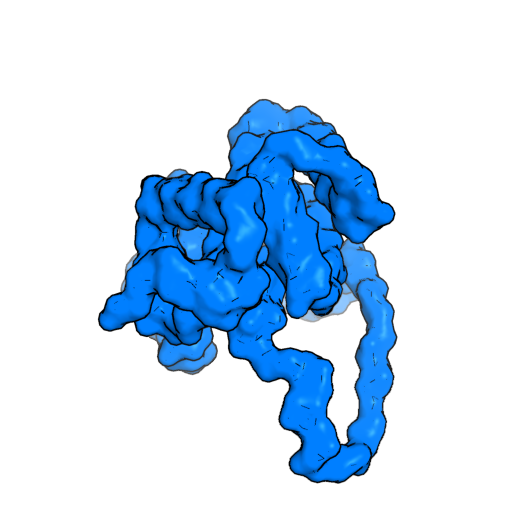3 C C . SER A 1 176 ? 9.712 -18.981 -1.380 1.00 34.97 176 SER A C 1
ATOM 1385 O O . SER A 1 176 ? 9.477 -19.541 -2.450 1.00 34.97 176 SER A O 1
ATOM 1387 N N . SER A 1 177 ? 9.826 -17.661 -1.223 1.00 39.28 177 SER A N 1
ATOM 1388 C CA . SER A 1 177 ? 10.093 -16.648 -2.236 1.00 39.28 177 SER A CA 1
ATOM 1389 C C . SER A 1 177 ? 10.840 -17.186 -3.459 1.00 39.28 177 SER A C 1
ATOM 1391 O O . SER A 1 177 ? 11.997 -17.602 -3.395 1.00 39.28 177 SER A O 1
ATOM 1393 N N . ARG A 1 178 ? 10.184 -17.113 -4.617 1.00 37.22 178 ARG A N 1
ATOM 1394 C CA . ARG A 1 178 ? 10.894 -17.096 -5.892 1.00 37.22 178 ARG A CA 1
ATOM 1395 C C . ARG A 1 178 ? 11.136 -15.636 -6.225 1.00 37.22 178 ARG A C 1
ATOM 1397 O O . ARG A 1 178 ? 10.214 -14.925 -6.600 1.00 37.22 178 ARG A O 1
ATOM 1404 N N . ARG A 1 179 ? 12.386 -15.203 -6.067 1.00 41.66 179 ARG A N 1
ATOM 1405 C CA . ARG A 1 179 ? 12.912 -14.036 -6.786 1.00 41.66 179 ARG A CA 1
ATOM 1406 C C . ARG A 1 179 ? 12.527 -14.212 -8.259 1.00 41.66 179 ARG A C 1
ATOM 1408 O O . ARG A 1 179 ? 12.740 -15.311 -8.776 1.00 41.66 179 ARG A O 1
ATOM 1415 N N . CYS A 1 180 ? 11.967 -13.188 -8.912 1.00 35.44 180 CYS A N 1
ATOM 1416 C CA . CYS A 1 180 ? 11.685 -13.234 -10.350 1.00 35.44 180 CYS A CA 1
ATOM 1417 C C . CYS A 1 180 ? 12.993 -13.562 -11.091 1.00 35.44 180 CYS A C 1
ATOM 1419 O O . CYS A 1 180 ? 13.879 -12.731 -11.251 1.00 35.44 180 CYS A O 1
ATOM 1421 N N . SER A 1 181 ? 13.145 -14.827 -11.465 1.00 35.25 181 SER A N 1
ATOM 1422 C CA . SER A 1 181 ? 14.140 -15.320 -12.405 1.00 35.25 181 SER A CA 1
ATOM 1423 C C . SER A 1 181 ? 13.331 -15.863 -13.567 1.00 35.25 181 SER A C 1
ATOM 1425 O O . SER A 1 181 ? 12.522 -16.773 -13.378 1.00 35.25 181 SER A O 1
ATOM 1427 N N . ALA A 1 182 ? 13.485 -15.242 -14.734 1.00 31.50 182 ALA A N 1
ATOM 1428 C CA . ALA A 1 182 ? 12.771 -15.635 -15.939 1.00 31.50 182 ALA A CA 1
ATOM 1429 C C . ALA A 1 182 ? 13.051 -17.119 -16.255 1.00 31.50 182 ALA A C 1
ATOM 1431 O O . ALA A 1 182 ? 14.217 -17.523 -16.247 1.00 31.50 182 ALA A O 1
ATOM 1432 N N . PRO A 1 183 ? 12.030 -17.948 -16.529 1.00 32.22 183 PRO A N 1
ATOM 1433 C CA . PRO A 1 183 ? 12.265 -19.302 -17.001 1.00 32.22 183 PRO A CA 1
ATOM 1434 C C . PRO A 1 183 ? 12.786 -19.265 -18.441 1.00 32.22 183 PRO A C 1
ATOM 1436 O O . PRO A 1 183 ? 12.114 -18.805 -19.365 1.00 32.22 183 PRO A O 1
ATOM 1439 N N . THR A 1 184 ? 13.995 -19.781 -18.639 1.00 32.72 184 THR A N 1
ATOM 1440 C CA . THR A 1 184 ? 14.566 -20.052 -19.956 1.00 32.72 184 THR A CA 1
ATOM 1441 C C . THR A 1 184 ? 13.814 -21.232 -20.579 1.00 32.72 184 THR A C 1
ATOM 1443 O O . THR A 1 184 ? 14.010 -22.380 -20.191 1.00 32.72 184 THR A O 1
ATOM 1446 N N . SER A 1 185 ? 12.984 -20.927 -21.579 1.00 31.19 185 SER A N 1
ATOM 1447 C CA . SER A 1 185 ? 12.371 -21.822 -22.580 1.00 31.19 185 SER A CA 1
ATOM 1448 C C . SER A 1 185 ? 11.051 -22.550 -22.248 1.00 31.19 185 SER A C 1
ATOM 1450 O O . SER A 1 185 ? 10.954 -23.361 -21.333 1.00 31.19 185 SER A O 1
ATOM 1452 N N . TRP A 1 186 ? 10.060 -22.287 -23.111 1.00 29.77 186 TRP A N 1
ATOM 1453 C CA . TRP A 1 186 ? 8.892 -23.106 -23.468 1.00 29.77 186 TRP A CA 1
ATOM 1454 C C . TRP A 1 186 ? 8.685 -22.974 -24.994 1.00 29.77 186 TRP A C 1
ATOM 1456 O O . TRP A 1 186 ? 9.160 -21.993 -25.576 1.00 29.77 186 TRP A O 1
ATOM 1466 N N . PRO A 1 187 ? 8.056 -23.954 -25.673 1.00 31.88 187 PRO A N 1
ATOM 1467 C CA . PRO A 1 187 ? 8.063 -24.039 -27.131 1.00 31.88 187 PRO A CA 1
ATOM 1468 C C . PRO A 1 187 ? 7.329 -22.865 -27.793 1.00 31.88 187 PRO A C 1
ATOM 1470 O O . PRO A 1 187 ? 6.273 -22.418 -27.352 1.00 31.88 187 PRO A O 1
ATOM 1473 N N . THR A 1 188 ? 7.935 -22.368 -28.867 1.00 29.39 188 THR A N 1
ATOM 1474 C CA . THR A 1 188 ? 7.544 -21.207 -29.668 1.00 29.39 188 THR A CA 1
ATOM 1475 C C . THR A 1 188 ? 6.125 -21.317 -30.234 1.00 29.39 188 THR A C 1
ATOM 1477 O O . THR A 1 188 ? 5.805 -22.249 -30.969 1.00 29.39 188 THR A O 1
ATOM 1480 N N . CYS A 1 189 ? 5.288 -20.314 -29.952 1.00 25.95 189 CYS A N 1
ATOM 1481 C CA . CYS A 1 189 ? 3.984 -20.127 -30.594 1.00 25.95 189 CYS A CA 1
ATOM 1482 C C . CYS A 1 189 ? 4.158 -19.367 -31.934 1.00 25.95 189 CYS A C 1
ATOM 1484 O O . CYS A 1 189 ? 5.028 -18.489 -32.012 1.00 25.95 189 CYS A O 1
ATOM 1486 N N . PRO A 1 190 ? 3.398 -19.670 -33.008 1.00 29.91 190 PRO A N 1
ATOM 1487 C CA . PRO A 1 190 ? 3.627 -19.079 -34.324 1.00 29.91 190 PRO A CA 1
ATOM 1488 C C . PRO A 1 190 ? 3.286 -17.586 -34.355 1.00 29.91 190 PRO A C 1
ATOM 1490 O O . PRO A 1 190 ? 2.238 -17.148 -33.886 1.00 29.91 190 PRO A O 1
ATOM 1493 N N . ARG A 1 191 ? 4.188 -16.811 -34.963 1.00 37.91 191 ARG A N 1
ATOM 1494 C CA . ARG A 1 191 ? 4.078 -15.370 -35.216 1.00 37.91 191 ARG A CA 1
ATOM 1495 C C . ARG A 1 191 ? 2.811 -15.048 -36.013 1.00 37.91 191 ARG A C 1
ATOM 1497 O O . ARG A 1 191 ? 2.699 -15.497 -37.148 1.00 37.91 191 ARG A O 1
ATOM 1504 N N . THR A 1 192 ? 1.912 -14.235 -35.452 1.00 31.09 192 THR A N 1
ATOM 1505 C CA . THR A 1 192 ? 1.206 -13.108 -36.112 1.00 31.09 192 THR A CA 1
ATOM 1506 C C . THR A 1 192 ? 0.136 -12.524 -35.178 1.00 31.09 192 THR A C 1
ATOM 1508 O O . THR A 1 192 ? -0.983 -13.014 -35.123 1.00 31.09 192 THR A O 1
ATOM 1511 N N . CYS A 1 193 ? 0.451 -11.423 -34.492 1.00 26.27 193 CYS A N 1
ATOM 1512 C CA . CYS A 1 193 ? -0.556 -10.470 -34.015 1.00 26.27 193 CYS A CA 1
ATOM 1513 C C . CYS A 1 193 ? -0.086 -9.064 -34.401 1.00 26.27 193 CYS A C 1
ATOM 1515 O O . CYS A 1 193 ? 0.909 -8.555 -33.8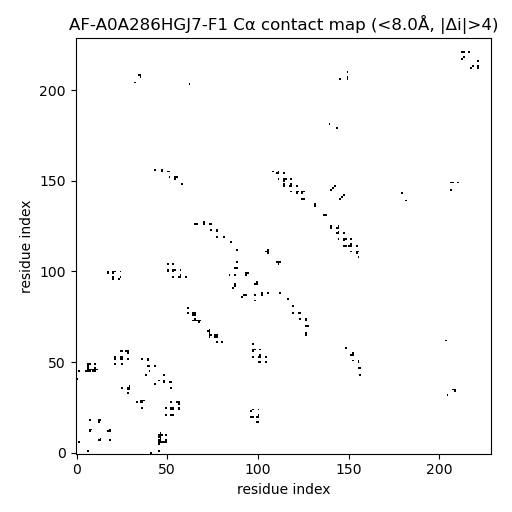90 1.00 26.27 193 CYS A O 1
ATOM 1517 N N . VAL A 1 194 ? -0.758 -8.488 -35.397 1.00 28.95 194 VAL A N 1
ATOM 1518 C CA . VAL A 1 194 ? -0.481 -7.164 -35.965 1.00 28.95 194 VAL A CA 1
ATOM 1519 C C . VAL A 1 194 ? -1.031 -6.072 -35.039 1.00 28.95 194 VAL A C 1
ATOM 1521 O O . VAL A 1 194 ? -2.092 -6.229 -34.441 1.00 28.95 194 VAL A O 1
ATOM 1524 N N . LYS A 1 195 ? -0.281 -4.966 -34.946 1.00 27.73 195 LYS A N 1
ATOM 1525 C CA . LYS A 1 195 ? -0.536 -3.751 -34.154 1.00 27.73 195 LYS A CA 1
ATOM 1526 C C . LYS A 1 195 ? -1.968 -3.214 -34.296 1.00 27.73 195 LYS A C 1
ATOM 1528 O O . LYS A 1 195 ? -2.351 -2.761 -35.370 1.00 27.73 195 LYS A O 1
ATOM 1533 N N . GLY A 1 196 ? -2.688 -3.146 -33.176 1.00 25.61 196 GLY A N 1
ATOM 1534 C CA . GLY A 1 196 ? -3.844 -2.271 -32.984 1.00 25.61 196 GLY A CA 1
ATOM 1535 C C . GLY A 1 196 ? -3.463 -1.110 -32.068 1.00 25.61 196 GLY A C 1
ATOM 1536 O O . GLY A 1 196 ? -3.207 -1.296 -30.882 1.00 25.61 196 GLY A O 1
ATOM 1537 N N . THR A 1 197 ? -3.377 0.089 -32.631 1.00 32.66 197 THR A N 1
ATOM 1538 C CA . THR A 1 197 ? -3.163 1.350 -31.917 1.00 32.66 197 THR A CA 1
ATOM 1539 C C . THR A 1 197 ? -4.397 1.723 -31.099 1.00 32.66 197 THR A C 1
ATOM 1541 O O . THR A 1 197 ? -5.374 2.226 -31.645 1.00 32.66 197 THR A O 1
ATOM 1544 N N . SER A 1 198 ? -4.324 1.568 -29.780 1.00 28.69 198 SER A N 1
ATOM 1545 C CA . SER A 1 198 ? -5.111 2.380 -28.850 1.00 28.69 198 SER A CA 1
ATOM 1546 C C . SER A 1 198 ? -4.270 2.655 -27.611 1.00 28.69 198 SER A C 1
ATOM 1548 O O . SER A 1 198 ? -4.122 1.804 -26.734 1.00 28.69 198 SER A O 1
ATOM 1550 N N . ALA A 1 199 ? -3.687 3.850 -27.564 1.00 31.23 199 ALA A N 1
ATOM 1551 C CA . ALA A 1 199 ? -3.096 4.389 -26.354 1.00 31.23 199 ALA A CA 1
ATOM 1552 C C . ALA A 1 199 ? -4.229 4.656 -25.351 1.00 31.23 199 ALA A C 1
ATOM 1554 O O . ALA A 1 199 ? -5.002 5.598 -25.518 1.00 31.23 199 ALA A O 1
ATOM 1555 N N . PHE A 1 200 ? -4.351 3.807 -24.331 1.00 27.20 200 PHE A N 1
ATOM 1556 C CA . PHE A 1 200 ? -5.155 4.103 -23.149 1.00 27.20 200 PHE A CA 1
ATOM 1557 C C . PHE A 1 200 ? -4.275 4.855 -22.141 1.00 27.20 200 PHE A C 1
ATOM 1559 O O . PHE A 1 200 ? -3.241 4.320 -21.738 1.00 27.20 200 PHE A O 1
ATOM 1566 N N . PRO A 1 201 ? -4.643 6.076 -21.714 1.00 30.73 201 PRO A N 1
ATOM 1567 C CA . PRO A 1 201 ? -3.923 6.763 -20.655 1.00 30.73 201 PRO A CA 1
ATOM 1568 C C . PRO A 1 201 ? -4.340 6.172 -19.296 1.00 30.73 201 PRO A C 1
ATOM 1570 O O . PRO A 1 201 ? -5.496 6.290 -18.895 1.00 30.73 201 PRO A O 1
ATOM 1573 N N . GLY A 1 202 ? -3.396 5.538 -18.593 1.00 33.41 202 GLY A N 1
ATOM 1574 C CA . GLY A 1 202 ? -3.528 5.114 -17.189 1.00 33.41 202 GLY A CA 1
ATOM 1575 C C . GLY A 1 202 ? -3.965 3.657 -16.981 1.00 33.41 202 GLY A C 1
ATOM 1576 O O . GLY A 1 202 ? -5.133 3.375 -16.719 1.00 33.41 202 GLY A O 1
ATOM 1577 N N . THR A 1 203 ? -3.018 2.718 -17.045 1.00 44.00 203 THR A N 1
ATOM 1578 C CA . THR A 1 203 ? -3.244 1.258 -16.985 1.00 44.00 203 THR A CA 1
ATOM 1579 C C . THR A 1 203 ? -3.449 0.681 -15.583 1.00 44.00 203 THR A C 1
ATOM 1581 O O . THR A 1 203 ? -4.046 -0.390 -15.463 1.00 44.00 203 THR A O 1
ATOM 1584 N N . SER A 1 204 ? -3.092 1.407 -14.521 1.00 40.66 204 SER A N 1
ATOM 1585 C CA . SER A 1 204 ? -3.375 0.994 -13.135 1.00 40.66 204 SER A CA 1
ATOM 1586 C C . SER A 1 204 ? -4.896 0.812 -12.879 1.00 40.66 204 SER A C 1
ATOM 1588 O O . SER A 1 204 ? -5.315 -0.073 -12.135 1.00 40.66 204 SER A O 1
ATOM 1590 N N . CYS A 1 205 ? -5.759 1.518 -13.634 1.00 37.66 205 CYS A N 1
ATOM 1591 C CA . CYS A 1 205 ? -7.222 1.324 -13.642 1.00 37.66 205 CYS A CA 1
ATOM 1592 C C . CYS A 1 205 ? -7.687 -0.061 -14.137 1.00 37.66 205 CYS A C 1
ATOM 1594 O O . CYS A 1 205 ? -8.768 -0.523 -13.762 1.00 37.66 205 CYS A O 1
ATOM 1596 N N . CYS A 1 206 ? -6.922 -0.730 -15.005 1.00 35.12 206 CYS A N 1
ATOM 1597 C CA . CYS A 1 206 ? -7.361 -1.983 -15.616 1.00 35.12 206 CYS A CA 1
ATOM 1598 C C . CYS A 1 206 ? -7.165 -3.175 -14.685 1.00 35.12 206 CYS A C 1
ATOM 1600 O O . CYS A 1 206 ? -8.055 -4.017 -14.625 1.00 35.12 206 CYS A O 1
ATOM 1602 N N . VAL A 1 207 ? -6.074 -3.248 -13.918 1.00 41.81 207 VAL A N 1
ATOM 1603 C CA . VAL A 1 207 ? -5.770 -4.444 -13.115 1.00 41.81 207 VAL A CA 1
ATOM 1604 C C . VAL A 1 207 ? -6.831 -4.667 -12.039 1.00 41.81 207 VAL A C 1
ATOM 1606 O O . VAL A 1 207 ? -7.354 -5.775 -11.932 1.00 41.81 207 VAL A O 1
ATOM 1609 N N . MET A 1 208 ? -7.258 -3.638 -11.302 1.00 41.50 208 MET A N 1
ATOM 1610 C CA . MET A 1 208 ? -8.238 -3.844 -10.229 1.00 41.50 208 MET A CA 1
ATOM 1611 C C . MET A 1 208 ? -9.670 -4.025 -10.749 1.00 41.50 208 MET A C 1
ATOM 1613 O O . MET A 1 208 ? -10.367 -4.929 -10.291 1.00 41.50 208 MET A O 1
ATOM 1617 N N . VAL A 1 209 ? -10.104 -3.253 -11.756 1.00 39.12 209 VAL A N 1
ATOM 1618 C CA . VAL A 1 209 ? -11.440 -3.411 -12.369 1.00 39.12 209 VAL A CA 1
ATOM 1619 C C . VAL A 1 209 ? -11.558 -4.745 -13.111 1.00 39.12 209 VAL A C 1
ATOM 1621 O O . VAL A 1 209 ? -12.588 -5.413 -13.002 1.00 39.12 209 VAL A O 1
ATOM 1624 N N . TRP A 1 210 ? -10.514 -5.180 -13.823 1.00 35.94 210 TRP A N 1
ATOM 1625 C CA . TRP A 1 210 ? -10.460 -6.497 -14.465 1.00 35.94 210 TRP A CA 1
ATOM 1626 C C . TRP A 1 210 ? -10.466 -7.616 -13.421 1.00 35.94 210 TRP A C 1
ATOM 1628 O O . TRP A 1 210 ? -11.234 -8.571 -13.548 1.00 35.94 210 TRP A O 1
ATOM 1638 N N . THR A 1 211 ? -9.724 -7.455 -12.325 1.00 44.31 211 THR A N 1
ATOM 1639 C CA . THR A 1 211 ? -9.643 -8.487 -11.290 1.00 44.31 211 THR A CA 1
ATOM 1640 C C . THR A 1 211 ? -10.905 -8.598 -10.438 1.00 44.31 211 THR A C 1
ATOM 1642 O O . THR A 1 211 ? -11.362 -9.709 -10.166 1.00 44.31 211 THR A O 1
ATOM 1645 N N . LEU A 1 212 ? -11.558 -7.483 -10.097 1.00 38.72 212 LEU A N 1
ATOM 1646 C CA . LEU A 1 212 ? -12.872 -7.522 -9.452 1.00 38.72 212 LEU A CA 1
ATOM 1647 C C . LEU A 1 212 ? -13.918 -8.169 -10.369 1.00 38.72 212 LEU A C 1
ATOM 1649 O O . LEU A 1 212 ? -14.790 -8.905 -9.909 1.00 38.72 212 LEU A O 1
ATOM 1653 N N . ARG A 1 213 ? -13.821 -7.935 -11.682 1.00 29.80 213 ARG A N 1
ATOM 1654 C CA . ARG A 1 213 ? -14.738 -8.504 -12.675 1.00 29.80 213 ARG A CA 1
ATOM 1655 C C . ARG A 1 213 ? -14.519 -10.006 -12.874 1.00 29.80 213 ARG A C 1
ATOM 1657 O O . ARG A 1 213 ? -15.513 -10.708 -13.058 1.00 29.80 213 ARG A O 1
ATOM 1664 N N . ILE A 1 214 ? -13.281 -10.501 -12.767 1.00 35.84 214 ILE A N 1
ATOM 1665 C CA . ILE A 1 214 ? -12.944 -11.938 -12.733 1.00 35.84 214 ILE A CA 1
ATOM 1666 C C . ILE A 1 214 ? -13.428 -12.591 -11.436 1.00 35.84 214 ILE A C 1
ATOM 1668 O O . ILE A 1 214 ? -14.025 -13.667 -11.490 1.00 35.84 214 ILE A O 1
ATOM 1672 N N . PHE A 1 215 ? -13.238 -11.936 -10.288 1.00 37.41 215 PHE A N 1
ATOM 1673 C CA . PHE A 1 215 ? -13.658 -12.465 -8.988 1.00 37.41 215 PHE A CA 1
ATOM 1674 C C . PHE A 1 215 ? -15.191 -12.536 -8.853 1.00 37.41 215 PHE A C 1
ATOM 1676 O O . PHE A 1 215 ? -15.714 -13.492 -8.289 1.00 37.41 215 PHE A O 1
ATOM 1683 N N . VAL A 1 216 ? -15.925 -11.575 -9.433 1.00 37.56 216 VAL A N 1
ATOM 1684 C CA . VAL A 1 216 ? -17.402 -11.542 -9.407 1.00 37.56 216 VAL A CA 1
ATOM 1685 C C . VAL A 1 216 ? -18.049 -12.429 -10.485 1.00 37.56 216 VAL A C 1
ATOM 1687 O O . VAL A 1 216 ? -19.106 -12.998 -10.230 1.00 37.56 216 VAL A O 1
ATOM 1690 N N . ASN A 1 217 ? -17.458 -12.574 -11.682 1.00 31.03 217 ASN A N 1
ATOM 1691 C CA . ASN A 1 217 ? -18.105 -13.280 -12.812 1.00 31.03 217 ASN A CA 1
ATOM 1692 C C . ASN A 1 217 ? -17.495 -14.644 -13.175 1.00 31.03 217 ASN A C 1
ATOM 1694 O O . ASN A 1 217 ? -18.020 -15.331 -14.059 1.00 31.03 217 ASN A O 1
ATOM 1698 N N . GLY A 1 218 ? -16.411 -15.047 -12.511 1.00 25.75 218 GLY A N 1
ATOM 1699 C CA . GLY A 1 218 ? -15.692 -16.287 -12.781 1.00 25.75 218 GLY A CA 1
ATOM 1700 C C . GLY A 1 218 ? -14.839 -16.246 -14.066 1.00 25.75 218 GLY A C 1
ATOM 1701 O O . GLY A 1 218 ? -15.162 -15.545 -15.030 1.00 25.75 218 GLY A O 1
ATOM 1702 N N . PRO A 1 219 ? -13.756 -17.044 -14.132 1.00 32.91 219 PRO A N 1
ATOM 1703 C CA . PRO A 1 219 ? -12.738 -16.964 -15.189 1.00 32.91 219 PRO A CA 1
ATOM 1704 C C . PRO A 1 219 ? -13.266 -17.282 -16.600 1.00 32.91 219 PRO A C 1
ATOM 1706 O O . PRO A 1 219 ? -12.750 -16.770 -17.591 1.00 32.91 219 PRO A O 1
ATOM 1709 N N . ARG A 1 220 ? -14.340 -18.076 -16.722 1.00 28.72 220 ARG A N 1
ATOM 1710 C CA . ARG A 1 220 ? -14.850 -18.548 -18.024 1.00 28.72 220 ARG A CA 1
ATOM 1711 C C . ARG A 1 220 ? -15.554 -17.477 -18.865 1.00 28.72 220 ARG A C 1
ATOM 1713 O O . ARG A 1 220 ? -15.657 -17.649 -20.074 1.00 28.72 220 ARG A O 1
ATOM 1720 N N . ARG A 1 221 ? -16.033 -16.379 -18.269 1.00 28.56 221 ARG A N 1
ATOM 1721 C CA . ARG A 1 221 ? -16.755 -15.320 -19.009 1.00 28.56 221 ARG A CA 1
ATOM 1722 C C . ARG A 1 221 ? -15.862 -14.158 -19.454 1.00 28.56 221 ARG A C 1
ATOM 1724 O O . ARG A 1 221 ? -16.264 -13.414 -20.342 1.00 28.56 221 ARG A O 1
ATOM 1731 N N . ALA A 1 222 ? -14.662 -14.018 -18.886 1.00 29.66 222 ALA A N 1
ATOM 1732 C CA . ALA A 1 222 ? -13.740 -12.930 -19.222 1.00 29.66 222 ALA A CA 1
ATOM 1733 C C . ALA A 1 222 ? -13.059 -13.130 -20.591 1.00 29.66 222 ALA A C 1
ATOM 1735 O O . ALA A 1 222 ? -12.925 -12.172 -21.347 1.00 29.66 222 ALA A O 1
ATOM 1736 N N . CYS A 1 223 ? -12.722 -14.372 -20.959 1.00 29.06 223 CYS A N 1
ATOM 1737 C CA . CYS A 1 223 ? -12.089 -14.681 -22.250 1.00 29.06 223 CYS A CA 1
ATOM 1738 C C . CYS A 1 223 ? -13.038 -14.564 -23.457 1.00 29.06 223 CYS A C 1
ATOM 1740 O O . CYS A 1 223 ? -12.602 -14.253 -24.562 1.00 29.06 223 CYS A O 1
ATOM 1742 N N . LEU A 1 224 ? -14.343 -14.787 -23.276 1.00 27.66 224 LEU A N 1
ATOM 1743 C CA . LEU A 1 224 ? -15.284 -14.873 -24.403 1.00 27.66 224 LEU A CA 1
ATOM 1744 C C . LEU A 1 224 ? -15.648 -13.517 -25.030 1.00 27.66 224 LEU A C 1
ATOM 1746 O O . LEU A 1 224 ? -16.217 -13.497 -26.117 1.00 27.66 224 LEU A O 1
ATOM 1750 N N . ARG A 1 225 ? -15.310 -12.386 -24.395 1.00 28.34 225 ARG A N 1
ATOM 1751 C CA . ARG A 1 225 ? -15.674 -11.044 -24.891 1.00 28.34 225 ARG A CA 1
ATOM 1752 C C . ARG A 1 225 ? -14.515 -10.253 -25.511 1.00 28.34 225 ARG A C 1
ATOM 1754 O O . ARG A 1 225 ? -14.734 -9.129 -25.938 1.00 28.34 225 ARG A O 1
ATOM 1761 N N . TRP A 1 226 ? -13.318 -10.836 -25.602 1.00 29.67 226 TRP A N 1
ATOM 1762 C CA . TRP A 1 226 ? -12.148 -10.208 -26.241 1.00 29.67 226 TRP A CA 1
ATOM 1763 C C . TRP A 1 226 ? -12.057 -10.469 -27.758 1.00 29.67 226 TRP A C 1
ATOM 1765 O O . TRP A 1 226 ? -11.162 -9.966 -28.421 1.00 29.67 226 TRP A O 1
ATOM 1775 N N . ARG A 1 227 ? -12.998 -11.237 -28.334 1.00 26.30 227 ARG A N 1
ATOM 1776 C CA . ARG A 1 227 ? -13.084 -11.502 -29.787 1.00 26.30 227 ARG A CA 1
ATOM 1777 C C . ARG A 1 227 ? -13.934 -10.493 -30.569 1.00 26.30 227 ARG A C 1
ATOM 1779 O O . ARG A 1 227 ? -14.340 -10.784 -31.688 1.00 26.30 227 ARG A O 1
ATOM 1786 N N . GLY A 1 228 ? -14.224 -9.326 -30.011 1.00 31.80 228 GLY A N 1
ATOM 1787 C CA . GLY A 1 228 ? -14.955 -8.318 -30.768 1.00 31.80 228 GLY A CA 1
ATOM 1788 C C . GLY A 1 228 ? -15.192 -7.052 -29.983 1.00 31.80 228 GLY A C 1
ATOM 1789 O O . GLY A 1 228 ? -16.303 -6.887 -29.497 1.00 31.80 228 GLY A O 1
ATOM 1790 N N . TRP A 1 229 ? -14.150 -6.231 -29.860 1.00 30.39 229 TRP A N 1
ATOM 1791 C CA . TRP A 1 229 ? -14.163 -4.765 -29.809 1.00 30.39 229 TRP A CA 1
ATOM 1792 C C . TRP A 1 229 ? -12.798 -4.283 -30.293 1.00 30.39 229 TRP A C 1
ATOM 1794 O O . TRP A 1 229 ? -11.798 -4.906 -29.868 1.00 30.39 229 TRP A O 1
#

Nearest PDB structures (foldseek):
  7vwt-assembly1_B  TM=8.030E-01  e=5.565E-04  Streptomyces sp.
  5iys-assembly1_A  TM=8.251E-01  e=3.387E-03  Enterococcus hirae ATCC 9790
  2zcr-assembly1_A  TM=7.719E-01  e=6.261E-02  Staphylococcus aureus
  8jpp-assembly1_R  TM=2.543E-01  e=9.301E+00  Escherichia coli

Radius of gyration: 19.22 Å; Cα contacts (8 Å, |Δi|>4): 176; chains: 1; bounding box: 41×46×55 Å

Secondary structure (DSSP, 8-state):
---HHHHHHHTT---HHHHHHHHHHHHHHHHH-HHHHHHHHHHS-GGGHHHHHHHHHHHHHHHHHHSSS-HHHHHHHHHHHHHHHHHHHTT-----HHHHHHHHHHHHSTTHHHHHHHHHHHHHHHHT----SSHHHHHHHIIIIIHHHHHHHHHHHSPPTTTT-SS-------------------PPPPP---------S-THHHHHHHHHHHHHH-HHHHGGGTT--

Foldseek 3Di:
DDDLVVLCVLLVNPDPLLSVLLVVLLVVCCVPPVVQSVCLVPPHDSNLSSQLSLLVSVVVVLVVLLVDDDLVSSVVSLVVVLVVLVCVCVPDDDPPSSSVSNNVSCVSQVVLSVLVNQQSLLSSVVSPDDDDPDPLNVVLNCNRHLVSSVCNNVSSVDDPVPPPPPDDDDDDDPDDDDNPDRDDDDDDDDDDDDDDDDDDPDCVSCSVVVVVCCVVPPPPPSVVPPPPD